Protein AF-A0A4U5M2X2-F1 (afdb_monomer_lite)

InterPro domains:
  IPR008154 Amyloidogenic glycoprotein, extracellular [PS51869] (23-180)
  IPR008154 Amyloidogenic glycoprotein, extracellular [SM00006] (19-179)
  IPR008155 Amyloidogenic glycoprotein [PTHR23103] (19-183)
  IPR015849 Amyloidogenic glycoprotein, heparin-binding [PF02177] (27-125)
  IPR036454 Amyloidogenic glycoprotein, heparin-binding domain superfamily [G3DSA:3.90.570.10] (15-116)
  IPR036454 Amyloidogenic glycoprotein, heparin-binding domain superfamily [SSF56491] (25-115)
  IPR036669 Amyloidogenic glycoprotein, copper-binding domain superfamily [SSF89811] (122-180)

Secondary structure (DSSP, 8-state):
--HHHHHHHHHHT--S-----------EEE--TTB--EEE-TTS-EEE--SS------SHHHHHHHHHHH-GGG-EEEEEE-SS-EEE--EEBTTT-PEE---EEE--EEEEES-SS-------TT-EEEEEEEEEEHHHHHHHHHHHHHHTTEEEEEEEEEEEEETTEEEEEEEEEEE--TT-------TTHHHHHHHHHHHHHHHHHHHHHHHHHHHHHHHHHHHHHHHHHHHHHHHHHHHHHHHHHHHHT----------------------------

pLDDT: mean 71.66, std 19.71, range [32.59, 95.62]

Structure (mmCIF, N/CA/C/O backbone):
data_AF-A0A4U5M2X2-F1
#
_entry.id   AF-A0A4U5M2X2-F1
#
loop_
_atom_site.group_PDB
_atom_site.id
_atom_site.type_symbol
_atom_site.label_atom_id
_atom_site.label_alt_id
_atom_site.label_comp_id
_atom_site.label_asym_id
_atom_site.label_entity_id
_atom_site.label_seq_id
_atom_site.pdbx_PDB_ins_code
_atom_site.Cartn_x
_atom_site.Cartn_y
_atom_site.Cartn_z
_atom_site.occupancy
_atom_site.B_iso_or_equiv
_atom_site.auth_seq_id
_atom_site.auth_comp_id
_atom_site.auth_asym_id
_atom_site.auth_atom_id
_atom_site.pdbx_PDB_model_num
ATOM 1 N N . MET A 1 1 ? 5.940 -53.660 24.429 1.00 57.88 1 MET A N 1
ATOM 2 C CA . MET A 1 1 ? 5.963 -53.485 22.954 1.00 57.88 1 MET A CA 1
ATOM 3 C C . MET A 1 1 ? 4.655 -52.897 22.385 1.00 57.88 1 MET A C 1
ATOM 5 O O . MET A 1 1 ? 4.292 -53.204 21.259 1.00 57.88 1 MET A O 1
ATOM 9 N N . ALA A 1 2 ? 3.964 -52.011 23.118 1.00 50.88 2 ALA A N 1
ATOM 10 C CA . ALA A 1 2 ? 2.776 -51.295 22.622 1.00 50.88 2 ALA A CA 1
ATOM 11 C C . ALA A 1 2 ? 3.066 -49.813 22.295 1.00 50.88 2 ALA A C 1
ATOM 13 O O . ALA A 1 2 ? 2.440 -49.250 21.405 1.00 50.88 2 ALA A O 1
ATOM 14 N N . CYS A 1 3 ? 4.086 -49.213 22.926 1.00 44.28 3 CYS A N 1
ATOM 15 C CA . CYS A 1 3 ? 4.487 -47.821 22.678 1.00 44.28 3 CYS A CA 1
ATOM 16 C C . CYS A 1 3 ? 5.009 -47.573 21.254 1.00 44.28 3 CYS A C 1
ATOM 18 O O . CYS A 1 3 ? 4.686 -46.553 20.654 1.00 44.28 3 CYS A O 1
ATOM 20 N N . LEU A 1 4 ? 5.762 -48.517 20.673 1.00 44.75 4 LEU A N 1
ATOM 21 C CA . LEU A 1 4 ? 6.325 -48.330 19.328 1.00 44.75 4 LEU A CA 1
ATOM 22 C C . LEU A 1 4 ? 5.256 -48.312 18.222 1.00 44.75 4 LEU A C 1
ATOM 24 O O . LEU A 1 4 ? 5.440 -47.647 17.208 1.00 44.75 4 LEU A O 1
ATOM 28 N N . ARG A 1 5 ? 4.127 -49.011 18.414 1.00 54.81 5 ARG A N 1
ATOM 29 C CA . ARG A 1 5 ? 3.048 -49.072 17.413 1.00 54.81 5 ARG A CA 1
ATOM 30 C C . ARG A 1 5 ? 2.189 -47.807 17.394 1.00 54.81 5 ARG A C 1
ATOM 32 O O . ARG A 1 5 ? 1.700 -47.435 16.335 1.00 54.81 5 ARG A O 1
ATOM 39 N N . VAL A 1 6 ? 2.063 -47.115 18.527 1.00 56.81 6 VAL A N 1
ATOM 40 C CA . VAL A 1 6 ? 1.341 -45.832 18.607 1.00 56.81 6 VAL A CA 1
ATOM 41 C C . VAL A 1 6 ? 2.161 -44.704 17.974 1.00 56.81 6 VAL A C 1
ATOM 43 O O . VAL A 1 6 ? 1.611 -43.875 17.257 1.00 56.81 6 VAL A O 1
ATOM 46 N N . ILE A 1 7 ? 3.487 -44.718 18.148 1.00 58.03 7 ILE A N 1
ATOM 47 C CA . ILE A 1 7 ? 4.384 -43.724 17.538 1.00 58.03 7 ILE A CA 1
ATOM 48 C C . ILE A 1 7 ? 4.426 -43.884 16.009 1.00 58.03 7 ILE A C 1
ATOM 50 O O . ILE A 1 7 ? 4.410 -42.885 15.295 1.00 58.03 7 ILE A O 1
ATOM 54 N N . LEU A 1 8 ? 4.387 -45.119 15.493 1.00 54.28 8 LEU A N 1
ATOM 55 C CA . LEU A 1 8 ? 4.335 -45.357 14.046 1.00 54.28 8 LEU A CA 1
ATOM 56 C C . LEU A 1 8 ? 3.006 -44.890 13.422 1.00 54.28 8 LEU A C 1
ATOM 58 O O . LEU A 1 8 ? 3.004 -44.365 12.314 1.00 54.28 8 LEU A O 1
ATOM 62 N N . LEU A 1 9 ? 1.883 -45.027 14.138 1.00 53.62 9 LEU A N 1
ATOM 63 C CA . LEU A 1 9 ? 0.572 -44.566 13.661 1.00 53.62 9 LEU A CA 1
ATOM 64 C C . LEU A 1 9 ? 0.442 -43.035 13.671 1.00 53.62 9 LEU A C 1
ATOM 66 O O . LEU A 1 9 ? -0.194 -42.476 12.780 1.00 53.62 9 LEU A O 1
ATOM 70 N N . LEU A 1 10 ? 1.095 -42.345 14.611 1.00 52.66 10 LEU A N 1
ATOM 71 C CA . LEU A 1 10 ? 1.141 -40.878 14.630 1.00 52.66 10 LEU A CA 1
ATOM 72 C C . LEU A 1 10 ? 1.996 -40.295 13.493 1.00 52.66 10 LEU A C 1
ATOM 74 O O . LEU A 1 10 ? 1.692 -39.207 13.012 1.00 52.66 10 LEU A O 1
ATOM 78 N N . TYR A 1 11 ? 3.000 -41.032 13.006 1.00 50.25 11 TYR A N 1
ATOM 79 C CA . TYR A 1 11 ? 3.781 -40.626 11.831 1.00 50.25 11 TYR A CA 1
ATOM 80 C C . TYR A 1 11 ? 3.002 -40.744 10.509 1.00 50.25 11 TYR A C 1
ATOM 82 O O . TYR A 1 11 ? 3.280 -39.998 9.574 1.00 50.25 11 TYR A O 1
ATOM 90 N N . VAL A 1 12 ? 2.001 -41.628 10.421 1.00 51.53 12 VAL A N 1
ATOM 91 C CA . VAL A 1 12 ? 1.219 -41.844 9.185 1.00 51.53 12 VAL A CA 1
ATOM 92 C C . VAL A 1 12 ? 0.068 -40.836 9.028 1.00 51.53 12 VAL A C 1
ATOM 94 O O . VAL A 1 12 ? -0.339 -40.546 7.907 1.00 51.53 12 VAL A O 1
ATOM 97 N N . LEU A 1 13 ? -0.411 -40.214 10.112 1.00 51.97 13 LEU A N 1
ATOM 98 C CA . LEU A 1 13 ? -1.434 -39.152 10.053 1.00 51.97 13 LEU A CA 1
ATOM 99 C C . LEU A 1 13 ? -0.870 -37.734 9.816 1.00 51.97 13 LEU A C 1
ATOM 101 O O . LEU A 1 13 ? -1.610 -36.755 9.873 1.00 51.97 13 LEU A O 1
ATOM 105 N N . GLY A 1 14 ? 0.422 -37.608 9.506 1.00 49.97 14 GLY A N 1
ATOM 106 C CA . GLY A 1 14 ? 1.105 -36.336 9.253 1.00 49.97 14 GLY A CA 1
ATOM 107 C C . GLY A 1 14 ? 0.958 -35.750 7.841 1.00 49.97 14 GLY A C 1
ATOM 108 O O . GLY A 1 14 ? 1.798 -34.946 7.455 1.00 49.97 14 GLY A O 1
ATOM 109 N N . CYS A 1 15 ? -0.057 -36.124 7.055 1.00 50.84 15 CYS A N 1
ATOM 110 C CA . CYS A 1 15 ? -0.236 -35.626 5.683 1.00 50.84 15 CYS A CA 1
ATOM 111 C C . CYS A 1 15 ? -1.712 -35.378 5.342 1.00 50.84 15 CYS A C 1
ATOM 113 O O . CYS A 1 15 ? -2.301 -36.187 4.637 1.00 50.84 15 CYS A O 1
ATOM 115 N N . ALA A 1 16 ? -2.316 -34.273 5.799 1.00 51.12 16 ALA A N 1
ATOM 116 C CA . ALA A 1 16 ? -3.547 -33.757 5.173 1.00 51.12 16 ALA A CA 1
ATOM 117 C C . ALA A 1 16 ? -3.947 -32.323 5.573 1.00 51.12 16 ALA A C 1
ATOM 119 O O . ALA A 1 16 ? -5.127 -32.015 5.549 1.00 51.12 16 ALA A O 1
ATOM 120 N N . PHE A 1 17 ? -3.028 -31.413 5.907 1.00 48.59 17 PHE A N 1
ATOM 121 C CA . PHE A 1 17 ? -3.375 -29.982 5.932 1.00 48.59 17 PHE A CA 1
ATOM 122 C C . PHE A 1 17 ? -2.226 -29.155 5.369 1.00 48.59 17 PHE A C 1
ATOM 124 O O . PHE A 1 17 ? -1.549 -28.410 6.070 1.00 48.59 17 PHE A O 1
ATOM 131 N N . GLY A 1 18 ? -2.017 -29.288 4.058 1.00 44.72 18 GLY A N 1
ATOM 132 C CA . GLY A 1 18 ? -1.408 -28.220 3.281 1.00 44.72 18 GLY A CA 1
ATOM 133 C C . GLY A 1 18 ? -2.388 -27.055 3.235 1.00 44.72 18 GLY A C 1
ATOM 134 O O . GLY A 1 18 ? -3.138 -26.906 2.274 1.00 44.72 18 GLY A O 1
ATOM 135 N N . THR A 1 19 ? -2.420 -26.233 4.282 1.00 43.25 19 THR A N 1
ATOM 136 C CA . THR A 1 19 ? -2.915 -24.875 4.116 1.00 43.25 19 THR A CA 1
ATOM 137 C C . THR A 1 19 ? -1.893 -24.186 3.221 1.00 43.25 19 THR A C 1
ATOM 139 O O . THR A 1 19 ? -0.807 -23.803 3.653 1.00 43.25 19 THR A O 1
ATOM 142 N N . SER A 1 20 ? -2.205 -24.051 1.929 1.00 41.22 20 SER A N 1
ATOM 143 C CA . SER A 1 20 ? -1.602 -22.983 1.140 1.00 41.22 20 SER A CA 1
ATOM 144 C C . SER A 1 20 ? -2.031 -21.688 1.809 1.00 41.22 20 SER A C 1
ATOM 146 O O . SER A 1 20 ? -3.066 -21.109 1.484 1.00 41.22 20 SER A O 1
ATOM 148 N N . VAL A 1 21 ? -1.241 -21.241 2.782 1.00 36.38 21 VAL A N 1
ATOM 149 C CA . VAL A 1 21 ? -1.183 -19.839 3.147 1.00 36.38 21 VAL A CA 1
ATOM 150 C C . VAL A 1 21 ? -0.789 -19.156 1.847 1.00 36.38 21 VAL A C 1
ATOM 152 O O . VAL A 1 21 ? 0.380 -19.155 1.464 1.00 36.38 21 VAL A O 1
ATOM 155 N N . LYS A 1 22 ? -1.784 -18.650 1.109 1.00 40.09 22 LYS A N 1
ATOM 156 C CA . LYS A 1 22 ? -1.555 -17.634 0.090 1.00 40.09 22 LYS A CA 1
ATOM 157 C C . LYS A 1 22 ? -0.889 -16.501 0.847 1.00 40.09 22 LYS A C 1
ATOM 159 O O . LYS A 1 22 ? -1.551 -15.725 1.531 1.00 40.09 22 LYS A O 1
ATOM 164 N N . LYS A 1 23 ? 0.440 -16.474 0.807 1.00 40.53 23 LYS A N 1
ATOM 165 C CA . LYS A 1 23 ? 1.225 -15.341 1.258 1.00 40.53 23 LYS A CA 1
ATOM 166 C C . LYS A 1 23 ? 0.682 -14.174 0.446 1.00 40.53 23 LYS A C 1
ATOM 168 O O . LYS A 1 23 ? 0.807 -14.184 -0.773 1.00 40.53 23 LYS A O 1
ATOM 173 N N . SER A 1 24 ? -0.045 -13.273 1.099 1.00 47.44 24 SER A N 1
ATOM 174 C CA . SER A 1 24 ? -0.706 -12.163 0.420 1.00 47.44 24 SER A CA 1
ATOM 175 C C . SER A 1 24 ? 0.380 -11.258 -0.154 1.00 47.44 24 SER A C 1
ATOM 177 O O . SER A 1 24 ? 0.986 -10.450 0.548 1.00 47.44 24 SER A O 1
ATOM 179 N N . SER A 1 25 ? 0.721 -11.507 -1.415 1.00 71.62 25 SER A N 1
ATOM 180 C CA . SER A 1 25 ? 1.643 -10.703 -2.195 1.00 71.62 25 SER A CA 1
ATOM 181 C C . SER A 1 25 ? 0.854 -9.518 -2.725 1.00 71.62 25 SER A C 1
ATOM 183 O O . SER A 1 25 ? -0.142 -9.693 -3.424 1.00 71.62 25 SER A O 1
ATOM 185 N N . ILE A 1 26 ? 1.251 -8.307 -2.338 1.00 84.88 26 ILE A N 1
ATOM 186 C CA . ILE A 1 26 ? 0.579 -7.088 -2.785 1.00 84.88 26 ILE A CA 1
ATOM 187 C C . ILE A 1 26 ? 0.882 -6.909 -4.283 1.00 84.88 26 ILE A C 1
ATOM 189 O O . ILE A 1 26 ? 2.052 -6.721 -4.635 1.00 84.88 26 ILE A O 1
ATOM 193 N N . PRO A 1 27 ? -0.133 -6.933 -5.168 1.00 90.75 27 PRO A N 1
ATOM 194 C CA . PRO A 1 27 ? 0.075 -6.838 -6.607 1.00 90.75 27 PRO A CA 1
ATOM 195 C C . PRO A 1 27 ? 0.571 -5.437 -6.978 1.00 90.75 27 PRO A C 1
ATOM 197 O O . PRO A 1 27 ? -0.137 -4.432 -6.858 1.00 90.75 27 PRO A O 1
ATOM 200 N N . MET A 1 28 ? 1.822 -5.367 -7.428 1.00 92.38 28 MET A N 1
ATOM 201 C CA . MET A 1 28 ? 2.486 -4.120 -7.805 1.00 92.38 28 MET A CA 1
ATOM 202 C C . MET A 1 28 ? 3.201 -4.255 -9.144 1.00 92.38 28 MET A C 1
ATOM 204 O O . MET A 1 28 ? 3.633 -5.341 -9.531 1.00 92.38 28 MET A O 1
ATOM 208 N N . VAL A 1 29 ? 3.341 -3.136 -9.847 1.00 92.62 29 VAL A N 1
ATOM 209 C CA . VAL A 1 29 ? 4.085 -3.033 -11.106 1.00 92.62 29 VAL A CA 1
ATOM 210 C C . VAL A 1 29 ? 5.055 -1.861 -11.049 1.00 92.62 29 VAL A C 1
ATOM 212 O O . VAL A 1 29 ? 4.785 -0.844 -10.412 1.00 92.62 29 VAL A O 1
ATOM 215 N N . ALA A 1 30 ? 6.201 -1.998 -11.702 1.00 92.62 30 ALA A N 1
ATOM 216 C CA . ALA A 1 30 ? 7.233 -0.975 -11.759 1.00 92.62 30 ALA A CA 1
ATOM 217 C C . ALA A 1 30 ? 7.725 -0.788 -13.194 1.00 92.62 30 ALA A C 1
ATOM 219 O O . ALA A 1 30 ? 7.879 -1.750 -13.951 1.00 92.62 30 ALA A O 1
ATOM 220 N N . PHE A 1 31 ? 8.008 0.465 -13.538 1.00 91.06 31 PHE A N 1
ATOM 221 C CA . PHE A 1 31 ? 8.427 0.866 -14.873 1.00 91.06 31 PHE A CA 1
ATOM 222 C C . PHE A 1 31 ? 9.738 1.638 -14.801 1.00 91.06 31 PHE A C 1
ATOM 224 O O . PHE A 1 31 ? 9.934 2.471 -13.913 1.00 91.06 31 PHE A O 1
ATOM 231 N N . HIS A 1 32 ? 10.612 1.380 -15.768 1.00 89.19 32 HIS A N 1
ATOM 232 C CA . HIS A 1 32 ? 11.810 2.166 -16.007 1.00 89.19 32 HIS A CA 1
ATOM 233 C C . HIS A 1 32 ? 12.021 2.285 -17.519 1.00 89.19 32 HIS A C 1
ATOM 235 O O . HIS A 1 32 ? 12.036 1.281 -18.230 1.00 89.19 32 HIS A O 1
ATOM 241 N N . CYS A 1 33 ? 12.100 3.517 -18.026 1.00 87.56 33 CYS A N 1
ATOM 242 C CA . CYS A 1 33 ? 12.197 3.788 -19.460 1.00 87.56 33 CYS A CA 1
ATOM 243 C C . CYS A 1 33 ? 13.433 3.110 -20.067 1.00 87.56 33 CYS A C 1
ATOM 245 O O . CYS A 1 33 ? 14.504 3.161 -19.476 1.00 87.56 33 CYS A O 1
ATOM 247 N N . GLY A 1 34 ? 13.288 2.496 -21.245 1.00 87.06 34 GLY A N 1
ATOM 248 C CA . GLY A 1 34 ? 14.368 1.741 -21.899 1.00 87.06 34 GLY A CA 1
ATOM 249 C C . GLY A 1 34 ? 14.528 0.299 -21.399 1.00 87.06 34 GLY A C 1
ATOM 250 O O . GLY A 1 34 ? 15.216 -0.498 -22.036 1.00 87.06 34 GLY A O 1
ATOM 251 N N . TYR A 1 35 ? 13.832 -0.074 -20.321 1.00 89.31 35 TYR A N 1
ATOM 252 C CA . TYR A 1 35 ? 13.874 -1.410 -19.738 1.00 89.31 35 TYR A CA 1
ATOM 253 C C . TYR A 1 35 ? 12.496 -2.079 -19.723 1.00 89.31 35 TYR A C 1
ATOM 255 O O . TYR A 1 35 ? 11.444 -1.442 -19.826 1.00 89.31 35 TYR A O 1
ATOM 263 N N . ARG A 1 36 ? 12.497 -3.405 -19.600 1.00 89.75 36 ARG A N 1
ATOM 264 C CA . ARG A 1 36 ? 11.298 -4.222 -19.424 1.00 89.75 36 ARG A CA 1
ATOM 265 C C . ARG A 1 36 ? 10.652 -3.936 -18.074 1.00 89.75 36 ARG A C 1
ATOM 267 O O . ARG A 1 36 ? 11.329 -3.809 -17.053 1.00 89.75 36 ARG A O 1
ATOM 274 N N . SER A 1 37 ? 9.328 -3.856 -18.089 1.00 91.75 37 SER A N 1
ATOM 275 C CA . SER A 1 37 ? 8.509 -3.659 -16.897 1.00 91.75 37 SER A CA 1
ATOM 276 C C . SER A 1 37 ? 8.694 -4.818 -15.915 1.00 91.75 37 SER A C 1
ATOM 278 O O . SER A 1 37 ? 8.892 -5.963 -16.325 1.00 91.75 37 SER A O 1
ATOM 280 N N . LYS A 1 38 ? 8.600 -4.535 -14.616 1.00 91.94 38 LYS A N 1
ATOM 281 C CA . LYS A 1 38 ? 8.652 -5.549 -13.553 1.00 91.94 38 LYS A CA 1
ATOM 282 C C . LYS A 1 38 ? 7.321 -5.613 -12.806 1.00 91.94 38 LYS A C 1
ATOM 284 O O . LYS A 1 38 ? 6.608 -4.613 -12.716 1.00 91.94 38 LYS A O 1
ATOM 289 N N . PHE A 1 39 ? 6.982 -6.777 -12.270 1.00 92.50 39 PHE A N 1
ATOM 290 C CA . PHE A 1 39 ? 5.786 -7.009 -11.460 1.00 92.50 39 PHE A CA 1
ATOM 291 C C . PHE A 1 39 ? 6.110 -7.950 -10.296 1.00 92.50 39 PHE A C 1
ATOM 293 O O . PHE A 1 39 ? 7.140 -8.619 -10.310 1.00 92.50 39 PHE A O 1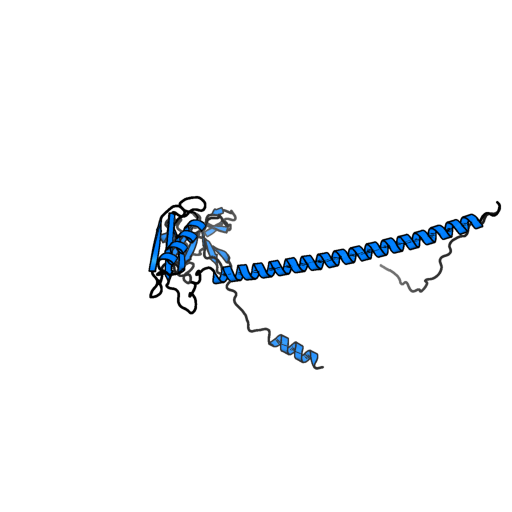
ATOM 300 N N . VAL A 1 40 ? 5.276 -7.967 -9.263 1.00 92.88 40 VAL A N 1
ATOM 301 C CA . VAL A 1 40 ? 5.462 -8.832 -8.093 1.00 92.88 40 VAL A CA 1
ATOM 302 C C . VAL A 1 40 ? 4.719 -10.146 -8.322 1.00 92.88 40 VAL A C 1
ATOM 304 O O . VAL A 1 40 ? 3.521 -10.147 -8.573 1.00 92.88 40 VAL A O 1
ATOM 307 N N . ASN A 1 41 ? 5.409 -11.276 -8.238 1.00 90.19 41 ASN A N 1
ATOM 308 C CA . ASN A 1 41 ? 4.780 -12.585 -8.388 1.00 90.19 41 ASN A CA 1
ATOM 309 C C . ASN A 1 41 ? 3.974 -12.991 -7.138 1.00 90.19 41 ASN A C 1
ATOM 311 O O . ASN A 1 41 ? 4.030 -12.340 -6.089 1.00 90.19 41 ASN A O 1
ATOM 315 N N . ASP A 1 42 ? 3.273 -14.122 -7.215 1.00 86.06 42 ASP A N 1
ATOM 316 C CA . ASP A 1 42 ? 2.463 -14.656 -6.107 1.00 86.06 42 ASP A CA 1
ATOM 317 C C . ASP A 1 42 ? 3.279 -14.942 -4.833 1.00 86.06 42 ASP A C 1
ATOM 319 O O . ASP A 1 42 ? 2.742 -14.976 -3.730 1.00 86.06 42 ASP A O 1
ATOM 323 N N . SER A 1 43 ? 4.596 -15.125 -4.966 1.00 84.75 43 SER A N 1
ATOM 324 C CA . SER A 1 43 ? 5.509 -15.359 -3.840 1.00 84.75 43 SER A CA 1
ATOM 325 C C . SER A 1 43 ? 6.014 -14.070 -3.171 1.00 84.75 43 SER A C 1
ATOM 327 O O . SER A 1 43 ? 6.646 -14.139 -2.109 1.00 84.75 43 SER A O 1
ATOM 329 N N . GLY A 1 44 ? 5.735 -12.899 -3.755 1.00 86.94 44 GLY A N 1
ATOM 330 C CA . GLY A 1 44 ? 6.199 -11.597 -3.265 1.00 86.94 44 GLY A CA 1
ATOM 331 C C . GLY A 1 44 ? 7.527 -11.119 -3.854 1.00 86.94 44 GLY A C 1
ATOM 332 O O . GLY A 1 44 ? 8.104 -10.166 -3.335 1.00 86.94 44 GLY A O 1
ATOM 333 N N . PHE A 1 45 ? 8.034 -11.761 -4.909 1.00 90.38 45 PHE A N 1
ATOM 334 C CA . PHE A 1 45 ? 9.300 -11.404 -5.555 1.00 90.38 45 PHE A CA 1
ATOM 335 C C . PHE A 1 45 ? 9.080 -10.625 -6.851 1.00 90.38 45 PHE A C 1
ATOM 337 O O . PHE A 1 45 ? 8.111 -10.856 -7.568 1.00 90.38 45 PHE A O 1
ATOM 344 N N . TRP A 1 46 ? 10.008 -9.723 -7.172 1.00 92.38 46 TRP A N 1
ATOM 345 C CA . TRP A 1 46 ? 9.986 -8.967 -8.423 1.00 92.38 46 TRP A CA 1
ATOM 346 C C . TRP A 1 46 ? 10.425 -9.839 -9.602 1.00 92.38 46 TRP A C 1
ATOM 348 O O . TRP A 1 46 ? 11.554 -10.322 -9.631 1.00 92.38 46 TRP A O 1
ATOM 358 N N . GLU A 1 47 ? 9.561 -9.977 -10.599 1.00 92.31 47 GLU A N 1
ATOM 359 C CA . GLU A 1 47 ? 9.823 -10.659 -11.863 1.00 92.31 47 GLU A CA 1
ATOM 360 C C . GLU A 1 47 ? 9.754 -9.663 -13.029 1.00 92.31 47 GLU A C 1
ATOM 362 O O . GLU A 1 47 ? 9.051 -8.651 -12.977 1.00 92.31 47 GLU A O 1
ATOM 367 N N . THR A 1 48 ? 10.531 -9.921 -14.079 1.00 91.25 48 THR A N 1
ATOM 368 C CA . THR A 1 48 ? 10.559 -9.094 -15.291 1.00 91.25 48 THR A CA 1
ATOM 369 C C . THR A 1 48 ? 9.551 -9.625 -16.311 1.00 91.25 48 THR A C 1
ATOM 371 O O . THR A 1 48 ? 9.527 -10.823 -16.591 1.00 91.25 48 THR A O 1
ATOM 374 N N . ASP A 1 49 ? 8.753 -8.742 -16.919 1.00 88.56 49 ASP A N 1
ATOM 375 C CA . ASP A 1 49 ? 7.836 -9.120 -17.997 1.00 88.56 49 ASP A CA 1
ATOM 376 C C . ASP A 1 49 ? 8.610 -9.646 -19.211 1.00 88.56 49 ASP A C 1
ATOM 378 O O . ASP A 1 49 ? 9.501 -8.995 -19.763 1.00 88.56 49 ASP A O 1
ATOM 382 N N . ARG A 1 50 ? 8.236 -10.848 -19.652 1.00 82.81 50 ARG A N 1
ATOM 383 C CA . ARG A 1 50 ? 8.828 -11.517 -20.814 1.00 82.81 50 ARG A CA 1
ATOM 384 C C . ARG A 1 50 ? 8.362 -10.908 -22.132 1.00 82.81 50 ARG A C 1
ATOM 386 O O . ARG A 1 50 ? 8.969 -11.174 -23.171 1.00 82.81 50 ARG A O 1
ATOM 393 N N . SER A 1 51 ? 7.330 -10.066 -22.118 1.00 72.62 51 SER A N 1
ATOM 394 C CA . SER A 1 51 ? 6.885 -9.385 -23.327 1.00 72.62 51 SER A CA 1
ATOM 395 C C . SER A 1 51 ? 7.897 -8.338 -23.798 1.00 72.62 51 SER A C 1
ATOM 397 O O . SER A 1 51 ? 8.471 -7.590 -23.010 1.00 72.62 51 SER A O 1
ATOM 399 N N . THR A 1 52 ? 8.125 -8.296 -25.109 1.00 62.44 52 THR A N 1
ATOM 400 C CA . THR A 1 52 ? 9.015 -7.336 -25.787 1.00 62.44 52 THR A CA 1
ATOM 401 C C . THR A 1 52 ? 8.433 -5.920 -25.861 1.00 62.44 52 THR A C 1
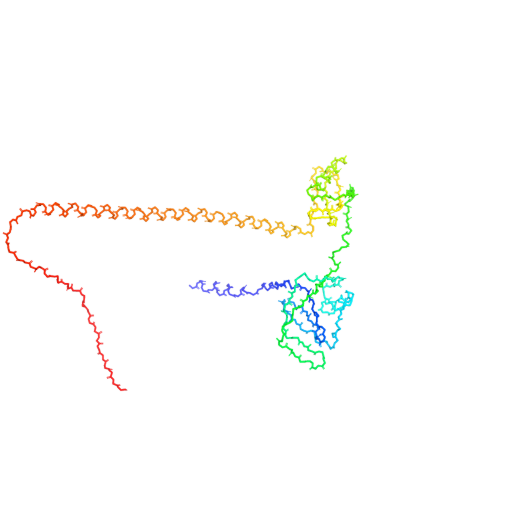ATOM 403 O O . THR A 1 52 ? 9.069 -5.020 -26.395 1.00 62.44 52 THR A O 1
ATOM 406 N N . HIS A 1 53 ? 7.235 -5.709 -25.311 1.00 58.12 53 HIS A N 1
ATOM 407 C CA . HIS A 1 53 ? 6.502 -4.452 -25.360 1.00 58.12 53 HIS A CA 1
ATOM 408 C C . HIS A 1 53 ? 6.429 -3.832 -23.962 1.00 58.12 53 HIS A C 1
ATOM 410 O O . HIS A 1 53 ? 5.374 -3.854 -23.329 1.00 58.12 53 HIS A O 1
ATOM 416 N N . SER A 1 54 ? 7.525 -3.257 -23.463 1.00 57.38 54 SER A N 1
ATOM 417 C CA . SER A 1 54 ? 7.413 -2.285 -22.374 1.00 57.38 54 SER A CA 1
ATOM 418 C C . SER A 1 54 ? 7.358 -0.885 -22.967 1.00 57.38 54 SER A C 1
ATOM 420 O O . SER A 1 54 ? 8.276 -0.407 -23.628 1.00 57.38 54 SER A O 1
ATOM 422 N N . ARG A 1 55 ? 6.223 -0.222 -22.758 1.00 60.06 55 ARG A N 1
ATOM 423 C CA . ARG A 1 55 ? 6.117 1.219 -22.959 1.00 60.06 55 ARG A CA 1
ATOM 424 C C . ARG A 1 55 ? 6.464 1.868 -21.626 1.00 60.06 55 ARG A C 1
ATOM 426 O O . ARG A 1 55 ? 6.111 1.351 -20.567 1.00 60.06 55 ARG A O 1
ATOM 433 N N . CYS A 1 56 ? 7.174 2.984 -21.659 1.00 67.38 56 CYS A N 1
ATOM 434 C CA . CYS A 1 56 ? 7.201 3.917 -20.545 1.00 67.38 56 CYS A CA 1
ATOM 435 C C . CYS A 1 56 ? 5.785 4.491 -20.421 1.00 67.38 56 CYS A C 1
ATOM 437 O O . CYS A 1 56 ? 5.434 5.486 -21.041 1.00 67.38 56 CYS A O 1
ATOM 439 N N . VAL A 1 57 ? 4.918 3.737 -19.749 1.00 64.94 57 VAL A N 1
ATOM 440 C CA . VAL A 1 57 ? 3.503 4.054 -19.638 1.00 64.94 57 VAL A CA 1
ATOM 441 C C . VAL A 1 57 ? 3.337 5.117 -18.558 1.00 64.94 57 VAL A C 1
ATOM 443 O O . VAL A 1 57 ? 3.679 4.878 -17.401 1.00 64.94 57 VAL A O 1
ATOM 446 N N . PHE A 1 58 ? 2.809 6.280 -18.934 1.00 70.19 58 PHE A N 1
ATOM 447 C CA . PHE A 1 58 ? 2.594 7.403 -18.016 1.00 70.19 58 PHE A CA 1
ATOM 448 C C . PHE A 1 58 ? 1.114 7.659 -17.707 1.00 70.19 58 PHE A C 1
ATOM 450 O O . PHE A 1 58 ? 0.809 8.345 -16.733 1.00 70.19 58 PHE A O 1
ATOM 457 N N . GLU A 1 59 ? 0.192 7.091 -18.488 1.00 84.44 59 GLU A N 1
ATOM 458 C CA . GLU A 1 59 ? -1.243 7.235 -18.250 1.00 84.44 59 GLU A CA 1
ATOM 459 C C . GLU A 1 59 ? -1.777 6.138 -17.326 1.00 84.44 59 GLU A C 1
ATOM 461 O O . GLU A 1 59 ? -1.466 4.955 -17.477 1.00 84.44 59 GLU A O 1
ATOM 466 N N . ALA A 1 60 ? -2.630 6.526 -16.374 1.00 85.31 60 ALA A N 1
ATOM 467 C CA . ALA A 1 60 ? -3.211 5.606 -15.395 1.00 85.31 60 ALA A CA 1
ATOM 468 C C . ALA A 1 60 ? -3.994 4.454 -16.052 1.00 85.31 60 ALA A C 1
ATOM 470 O O . ALA A 1 60 ? -3.951 3.323 -15.571 1.00 85.31 60 ALA A O 1
ATOM 471 N N . GLU A 1 61 ? -4.668 4.728 -17.168 1.00 86.81 61 GLU A N 1
ATOM 472 C CA . GLU A 1 61 ? -5.472 3.753 -17.904 1.00 86.81 61 GLU A CA 1
ATOM 473 C C . GLU A 1 61 ? -4.615 2.664 -18.561 1.00 86.81 61 GLU A C 1
ATOM 475 O O . GLU A 1 61 ? -4.933 1.476 -18.510 1.00 86.81 61 GLU A O 1
ATOM 480 N N . ASP A 1 62 ? -3.470 3.038 -19.117 1.00 88.19 62 ASP A N 1
ATOM 481 C CA . ASP A 1 62 ? -2.554 2.074 -19.712 1.00 88.19 62 ASP A CA 1
ATOM 482 C C . ASP A 1 62 ? -1.819 1.251 -18.642 1.00 88.19 62 ASP A C 1
ATOM 484 O O . ASP A 1 62 ? -1.584 0.054 -18.834 1.00 88.19 62 ASP A O 1
ATOM 488 N N . ILE A 1 63 ? -1.522 1.844 -17.477 1.00 89.69 63 ILE A N 1
ATOM 489 C CA . ILE A 1 63 ? -0.993 1.100 -16.321 1.00 89.69 63 ILE A CA 1
ATOM 490 C C . ILE A 1 63 ? -2.038 0.088 -15.834 1.00 89.69 63 ILE A C 1
ATOM 492 O O . ILE A 1 63 ? -1.690 -1.054 -15.536 1.00 89.69 63 ILE A O 1
ATOM 496 N N . ARG A 1 64 ? -3.323 0.466 -15.803 1.00 90.00 64 ARG A N 1
ATOM 497 C CA . ARG A 1 64 ? -4.437 -0.428 -15.454 1.00 90.00 64 ARG A CA 1
ATOM 498 C C . ARG A 1 64 ? -4.528 -1.609 -16.421 1.00 90.00 64 ARG A C 1
ATOM 500 O O . ARG A 1 64 ? -4.569 -2.748 -15.962 1.00 90.00 64 ARG A O 1
ATOM 507 N N . LYS A 1 65 ? -4.466 -1.374 -17.737 1.00 89.50 65 LYS A N 1
ATOM 508 C CA . LYS A 1 65 ? -4.423 -2.452 -18.749 1.00 89.50 65 LYS A CA 1
ATOM 509 C C . LYS A 1 65 ? -3.220 -3.377 -18.548 1.00 89.50 65 LYS A C 1
ATOM 511 O O . LYS A 1 65 ? -3.354 -4.595 -18.644 1.00 89.50 65 LYS A O 1
ATOM 516 N N . TYR A 1 66 ? -2.050 -2.819 -18.230 1.00 90.12 66 TYR A N 1
ATOM 517 C CA . TYR A 1 66 ? -0.865 -3.622 -17.927 1.00 90.12 66 TYR A CA 1
ATOM 518 C C . TYR A 1 66 ? -1.060 -4.475 -16.666 1.00 90.12 66 TYR A C 1
ATOM 520 O O . TYR A 1 66 ? -0.776 -5.669 -16.695 1.00 90.12 66 TYR A O 1
ATOM 528 N N . CYS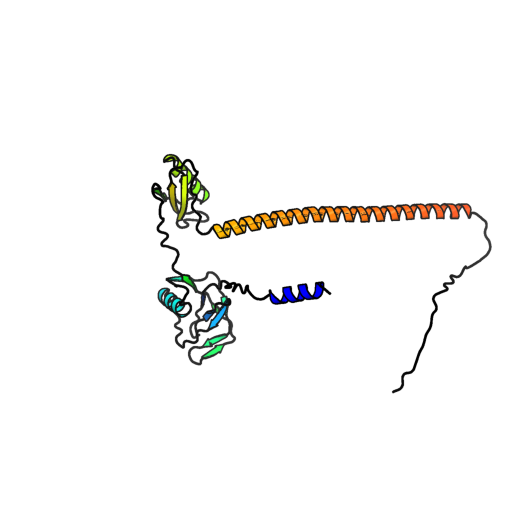 A 1 67 ? -1.613 -3.908 -15.592 1.00 90.69 67 CYS A N 1
ATOM 529 C CA . CYS A 1 67 ? -1.979 -4.661 -14.394 1.00 90.69 67 CYS A CA 1
ATOM 530 C C . CYS A 1 67 ? -2.954 -5.808 -14.703 1.00 90.69 67 CYS A C 1
ATOM 532 O O . CYS A 1 67 ? -2.758 -6.905 -14.196 1.00 90.69 67 CYS A O 1
ATOM 534 N N . GLN A 1 68 ? -3.970 -5.591 -15.546 1.00 90.81 68 GLN A N 1
ATOM 535 C CA . GLN A 1 68 ? -4.914 -6.643 -15.950 1.00 90.81 68 GLN A CA 1
ATOM 536 C C . GLN A 1 68 ? -4.234 -7.775 -16.729 1.00 90.81 68 GLN A C 1
ATOM 538 O O . GLN A 1 68 ? -4.600 -8.937 -16.577 1.00 90.81 68 GLN A O 1
ATOM 543 N N . LYS A 1 69 ? -3.211 -7.451 -17.528 1.00 89.25 69 LYS A N 1
ATOM 544 C CA . LYS A 1 69 ? -2.404 -8.441 -18.248 1.00 89.25 69 LYS A CA 1
ATOM 545 C C . LYS A 1 69 ? -1.583 -9.316 -17.296 1.00 89.25 69 LYS A C 1
ATOM 547 O O . LYS A 1 69 ? -1.555 -10.528 -17.480 1.00 89.25 69 LYS A O 1
ATOM 552 N N . VAL A 1 70 ? -0.883 -8.719 -16.324 1.00 89.81 70 VAL A N 1
ATOM 553 C CA . VAL A 1 70 ? -0.002 -9.473 -15.405 1.00 89.81 70 VAL A CA 1
ATOM 554 C C . VAL A 1 70 ? -0.754 -10.108 -14.230 1.00 89.81 70 VAL A C 1
ATOM 556 O O . VAL A 1 70 ? -0.312 -11.126 -13.709 1.00 89.81 70 VAL A O 1
ATOM 559 N N . TYR A 1 71 ? -1.910 -9.557 -13.852 1.00 90.12 71 TYR A N 1
ATOM 560 C CA . TYR A 1 71 ? -2.772 -10.053 -12.777 1.00 90.12 71 TYR A CA 1
ATOM 561 C C . TYR A 1 71 ? -4.207 -10.304 -13.278 1.00 90.12 71 TYR A C 1
ATOM 563 O O . TYR A 1 71 ? -5.142 -9.617 -12.852 1.00 90.12 71 TYR A O 1
ATOM 571 N N . PRO A 1 72 ? -4.427 -11.303 -14.152 1.00 85.69 72 PRO A N 1
ATOM 572 C CA . PRO A 1 72 ? -5.739 -11.549 -14.758 1.00 85.69 72 PRO A CA 1
ATOM 573 C C . PRO A 1 72 ? -6.820 -11.914 -13.729 1.00 85.69 72 PRO A C 1
ATOM 575 O O . PRO A 1 72 ? -7.985 -11.571 -13.901 1.00 85.69 72 PRO A O 1
ATOM 578 N N . TYR A 1 73 ? -6.440 -12.556 -12.623 1.00 82.00 73 TYR A N 1
ATOM 579 C CA . TYR A 1 73 ? -7.371 -12.983 -11.571 1.00 82.00 73 TYR A CA 1
ATOM 580 C C . TYR A 1 73 ? -7.644 -11.911 -10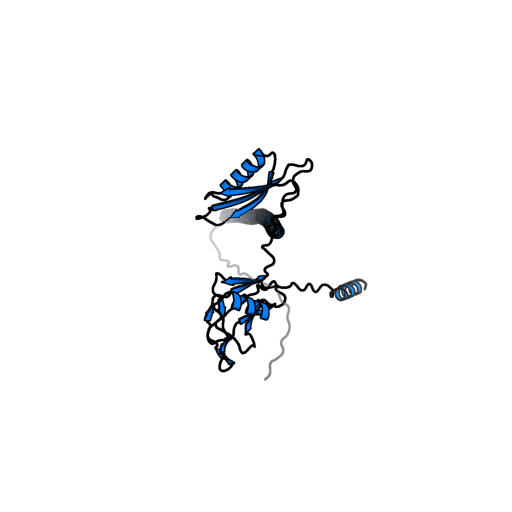.508 1.00 82.00 73 TYR A C 1
ATOM 582 O O . TYR A 1 73 ? -8.524 -12.086 -9.666 1.00 82.00 73 TYR A O 1
ATOM 590 N N . ALA A 1 74 ? -6.900 -10.801 -10.526 1.00 78.31 74 ALA A N 1
ATOM 591 C CA . ALA A 1 74 ? -7.009 -9.753 -9.517 1.00 78.31 74 ALA A CA 1
ATOM 592 C C . ALA A 1 74 ? -8.090 -8.706 -9.836 1.00 78.31 74 ALA A C 1
ATOM 594 O O . ALA A 1 74 ? -8.195 -7.743 -9.091 1.00 78.31 74 ALA A O 1
ATOM 595 N N . HIS A 1 75 ? -8.871 -8.862 -10.918 1.00 81.81 75 HIS A N 1
ATOM 596 C CA . HIS A 1 75 ? -9.988 -7.968 -11.283 1.00 81.81 75 HIS A CA 1
ATOM 597 C C . HIS A 1 75 ? -9.631 -6.471 -11.171 1.00 81.81 75 HIS A C 1
ATOM 599 O O . HIS A 1 75 ? -10.330 -5.693 -10.527 1.00 81.81 75 HIS A O 1
ATOM 605 N N . VAL A 1 76 ? -8.476 -6.083 -11.724 1.00 84.75 76 VAL A N 1
ATOM 606 C CA . VAL A 1 76 ? -7.892 -4.749 -11.517 1.00 84.75 76 VAL A CA 1
ATOM 607 C C . VAL A 1 76 ? -8.696 -3.673 -12.248 1.00 84.75 76 VAL A C 1
ATOM 609 O O . VAL A 1 76 ? -8.713 -3.650 -13.480 1.00 84.75 76 VAL A O 1
ATOM 612 N N . ASP A 1 77 ? -9.248 -2.720 -11.498 1.00 85.62 77 ASP A N 1
ATOM 613 C CA . ASP A 1 77 ? -10.005 -1.580 -12.045 1.00 85.62 77 ASP A CA 1
ATOM 614 C C . ASP A 1 77 ? -9.358 -0.234 -11.728 1.00 85.62 77 ASP A C 1
ATOM 616 O O . ASP A 1 77 ? -9.610 0.763 -12.402 1.00 85.62 77 ASP A O 1
ATOM 620 N N . LYS A 1 78 ? -8.500 -0.180 -10.707 1.00 85.44 78 LYS A N 1
ATOM 621 C CA . LYS A 1 78 ? -7.846 1.054 -10.282 1.00 85.44 78 LYS A CA 1
ATOM 622 C C . LYS A 1 78 ? -6.360 0.829 -10.085 1.00 85.44 78 LYS A C 1
ATOM 624 O O . LYS A 1 78 ? -5.915 -0.239 -9.677 1.00 85.44 78 LYS A O 1
ATOM 629 N N . VAL A 1 79 ? -5.588 1.875 -10.342 1.00 89.94 79 VAL A N 1
ATOM 630 C CA . VAL A 1 79 ? -4.152 1.899 -10.071 1.00 89.94 79 VAL A CA 1
ATOM 631 C C . VAL A 1 79 ? -3.815 3.088 -9.189 1.00 89.94 79 VAL A C 1
ATOM 633 O O . VAL A 1 79 ? -4.432 4.151 -9.287 1.00 89.94 79 VAL A O 1
ATOM 636 N N . LYS A 1 80 ? -2.849 2.909 -8.291 1.00 90.44 80 LYS A N 1
ATOM 637 C CA . LYS A 1 80 ? -2.403 3.963 -7.377 1.00 90.44 80 LYS A CA 1
ATOM 638 C C . LYS A 1 80 ? -0.887 3.973 -7.301 1.00 90.44 80 LYS A C 1
ATOM 640 O O . LYS A 1 80 ? -0.277 2.935 -7.078 1.00 90.44 80 LYS A O 1
ATOM 645 N N . LEU A 1 81 ? -0.279 5.148 -7.440 1.00 90.62 81 LEU A N 1
ATOM 646 C CA . LEU A 1 81 ? 1.158 5.298 -7.235 1.00 90.62 81 LEU A CA 1
ATOM 647 C C . LEU A 1 81 ? 1.515 4.977 -5.775 1.00 90.62 81 LEU A C 1
ATOM 649 O O . LEU A 1 81 ? 0.895 5.495 -4.842 1.00 90.62 81 LEU A O 1
ATOM 653 N N . TYR A 1 82 ? 2.515 4.125 -5.575 1.00 90.44 82 TYR A N 1
ATOM 654 C CA . TYR A 1 82 ? 3.000 3.775 -4.251 1.00 90.44 82 TYR A CA 1
ATOM 655 C C . TYR A 1 82 ? 3.766 4.949 -3.634 1.00 90.44 82 TYR A C 1
ATOM 657 O O . TYR A 1 82 ? 4.472 5.706 -4.305 1.00 90.44 82 TYR A O 1
ATOM 665 N N . HIS A 1 83 ? 3.594 5.117 -2.328 1.00 85.75 83 HIS A N 1
ATOM 666 C CA . HIS A 1 83 ? 4.129 6.257 -1.592 1.00 85.75 83 HIS A CA 1
ATOM 667 C C . HIS A 1 83 ? 5.654 6.170 -1.411 1.00 85.75 83 HIS A C 1
ATOM 669 O O . HIS A 1 83 ? 6.341 7.192 -1.474 1.00 85.75 83 HIS A O 1
ATOM 675 N N . GLN A 1 84 ? 6.191 4.958 -1.247 1.00 87.12 84 GLN A N 1
ATOM 676 C CA . GLN A 1 84 ? 7.625 4.703 -1.110 1.00 87.12 84 GLN A CA 1
ATOM 677 C C . GLN A 1 84 ? 8.276 4.347 -2.451 1.00 87.12 84 GLN A C 1
ATOM 679 O O . GLN A 1 84 ? 7.644 3.810 -3.360 1.00 87.12 84 GLN A O 1
ATOM 684 N N . LYS A 1 85 ? 9.573 4.641 -2.568 1.00 91.88 85 LYS A N 1
ATOM 685 C CA . LYS A 1 85 ? 10.407 4.144 -3.667 1.00 91.88 85 LYS A CA 1
ATOM 686 C C . LYS A 1 85 ? 10.937 2.755 -3.322 1.00 91.88 85 LYS A C 1
ATOM 688 O O . LYS A 1 85 ? 11.232 2.480 -2.163 1.00 91.88 85 LYS A O 1
ATOM 693 N N . VAL A 1 86 ? 11.104 1.919 -4.337 1.00 92.50 86 VAL A N 1
ATOM 694 C CA . VAL A 1 86 ? 11.753 0.610 -4.238 1.00 92.50 86 VAL A CA 1
ATOM 695 C C . VAL A 1 86 ? 13.000 0.605 -5.110 1.00 92.50 86 VAL A C 1
ATOM 697 O O . VAL A 1 86 ? 13.008 1.176 -6.199 1.00 92.50 86 VAL A O 1
ATOM 700 N N . THR A 1 87 ? 14.064 -0.021 -4.622 1.00 94.62 87 THR A N 1
ATOM 701 C CA . THR A 1 87 ? 15.322 -0.152 -5.362 1.00 94.62 87 THR A CA 1
ATOM 702 C C . THR A 1 87 ? 15.382 -1.541 -5.979 1.00 94.62 87 THR A C 1
ATOM 704 O O . THR A 1 87 ? 15.430 -2.529 -5.249 1.00 94.62 87 THR A O 1
ATOM 707 N N . LEU A 1 88 ? 15.362 -1.618 -7.310 1.00 93.00 88 LEU A N 1
ATOM 708 C CA . LEU A 1 88 ? 15.336 -2.875 -8.063 1.00 93.00 88 LEU A CA 1
ATOM 709 C C . LEU A 1 88 ? 16.605 -3.022 -8.902 1.00 93.00 88 LEU A C 1
ATOM 711 O O . LEU A 1 88 ? 17.075 -2.038 -9.472 1.00 93.00 88 LEU A O 1
ATOM 715 N N . ALA A 1 89 ? 17.117 -4.248 -8.981 1.00 92.31 89 ALA A N 1
ATOM 716 C CA . ALA A 1 89 ? 18.249 -4.645 -9.816 1.00 92.31 89 ALA A CA 1
ATOM 717 C C . ALA A 1 89 ? 17.777 -5.449 -11.043 1.00 92.31 89 ALA A C 1
ATOM 719 O O . ALA A 1 89 ? 16.574 -5.698 -11.215 1.00 92.31 89 ALA A O 1
ATOM 720 N N . ASP A 1 90 ? 18.732 -5.885 -11.865 1.00 92.00 90 ASP A N 1
ATOM 721 C CA . ASP A 1 90 ? 18.537 -6.854 -12.950 1.00 92.00 90 ASP A CA 1
ATOM 722 C C . ASP A 1 90 ? 17.468 -6.404 -13.948 1.00 92.00 90 ASP A C 1
ATOM 724 O O . ASP A 1 90 ? 16.516 -7.123 -14.278 1.00 92.00 90 ASP A O 1
ATOM 728 N N . TRP A 1 91 ? 17.568 -5.150 -14.381 1.00 91.44 91 TRP A N 1
ATOM 729 C CA . TRP A 1 91 ? 16.669 -4.594 -15.384 1.00 91.44 91 TRP A CA 1
ATOM 730 C C . TRP A 1 91 ? 17.073 -5.080 -16.767 1.00 91.44 91 TRP A C 1
ATOM 732 O O . TRP A 1 91 ? 18.231 -4.978 -17.150 1.00 91.44 91 TRP A O 1
ATOM 742 N N . PHE A 1 92 ? 16.116 -5.597 -17.530 1.00 90.38 92 PHE A N 1
ATOM 743 C CA . PHE A 1 92 ? 16.381 -6.090 -18.878 1.00 90.38 92 PHE A CA 1
ATOM 744 C C . PHE A 1 92 ? 16.139 -4.984 -19.888 1.00 90.38 92 PHE A C 1
ATOM 746 O O . PHE A 1 92 ? 15.039 -4.437 -19.945 1.00 90.38 92 PHE A O 1
ATOM 753 N N . HIS A 1 93 ? 17.148 -4.656 -20.681 1.00 88.81 93 HIS A N 1
ATOM 754 C CA . HIS A 1 93 ? 17.035 -3.646 -21.717 1.00 88.81 93 HIS A CA 1
ATOM 755 C C . HIS A 1 93 ? 16.164 -4.159 -22.875 1.00 88.81 93 HIS A C 1
ATOM 757 O O . HIS A 1 93 ? 16.209 -5.338 -23.239 1.00 88.81 93 HIS A O 1
ATOM 763 N N . ILE A 1 94 ? 15.316 -3.291 -23.427 1.00 85.94 94 ILE A N 1
ATOM 764 C CA . ILE A 1 94 ? 14.309 -3.699 -24.423 1.00 85.94 94 ILE A CA 1
ATOM 765 C C . ILE A 1 94 ? 14.970 -4.068 -25.756 1.00 85.94 94 ILE A C 1
ATOM 767 O O . ILE A 1 94 ? 14.525 -5.006 -26.412 1.00 85.94 94 ILE A O 1
ATOM 771 N N . ALA A 1 95 ? 16.027 -3.346 -26.148 1.00 83.12 95 ALA A N 1
ATOM 772 C CA . ALA A 1 95 ? 16.618 -3.467 -27.481 1.00 83.12 95 ALA A CA 1
ATOM 773 C C . ALA A 1 95 ? 17.423 -4.761 -27.680 1.00 83.12 95 ALA A C 1
ATOM 775 O O . ALA A 1 95 ? 17.355 -5.369 -28.742 1.00 83.12 95 ALA A O 1
ATOM 776 N N . ASP A 1 96 ? 18.186 -5.182 -26.671 1.00 85.56 96 ASP A N 1
ATOM 777 C CA . ASP A 1 96 ? 19.146 -6.290 -26.760 1.00 85.56 96 ASP A CA 1
ATOM 778 C C . ASP A 1 96 ? 18.914 -7.385 -25.708 1.00 85.56 96 ASP A C 1
ATOM 780 O O . ASP A 1 96 ? 19.667 -8.356 -25.649 1.00 85.56 96 ASP A O 1
ATOM 784 N N . ASN A 1 97 ? 17.858 -7.260 -24.897 1.00 84.81 97 ASN A N 1
ATOM 785 C CA . ASN A 1 97 ? 17.464 -8.229 -23.875 1.00 84.81 97 ASN A CA 1
ATOM 786 C C . ASN A 1 97 ? 18.567 -8.561 -22.853 1.00 84.81 97 ASN A C 1
ATOM 788 O O . ASN A 1 97 ? 18.551 -9.637 -22.252 1.00 84.81 97 ASN A O 1
ATOM 792 N N . LYS A 1 98 ? 19.522 -7.651 -22.642 1.00 88.81 98 LYS A N 1
ATOM 793 C CA . LYS A 1 98 ? 20.580 -7.815 -21.640 1.00 88.81 98 LYS A CA 1
ATOM 794 C C . LYS A 1 98 ? 20.137 -7.254 -20.298 1.00 88.81 98 LYS A C 1
ATOM 796 O O . LYS A 1 98 ? 19.511 -6.197 -20.239 1.00 88.81 98 LYS A O 1
ATOM 801 N N . SER A 1 99 ? 20.469 -7.958 -19.220 1.00 89.31 99 SER A N 1
ATOM 802 C CA . SER A 1 99 ? 20.253 -7.480 -17.856 1.00 89.31 99 SER A CA 1
ATOM 803 C C . SER A 1 99 ? 21.375 -6.534 -17.430 1.00 89.31 99 SER A C 1
ATOM 805 O O . SER A 1 99 ? 22.548 -6.887 -17.550 1.00 89.31 99 SER A O 1
ATOM 807 N N . THR A 1 100 ? 21.032 -5.373 -16.874 1.00 88.25 100 THR A N 1
ATOM 808 C CA . THR A 1 100 ? 21.988 -4.529 -16.149 1.00 88.25 100 THR A CA 1
ATOM 809 C C . THR A 1 100 ? 22.005 -4.899 -14.661 1.00 88.25 100 THR A C 1
ATOM 811 O O . THR A 1 100 ? 20.931 -5.015 -14.061 1.00 88.25 100 THR A O 1
ATOM 814 N N . PRO A 1 101 ? 23.189 -5.066 -14.043 1.00 87.81 101 PRO A N 1
ATOM 815 C CA . PRO A 1 101 ? 23.309 -5.269 -12.599 1.00 87.81 101 PRO A CA 1
ATOM 816 C C . PRO A 1 101 ? 23.066 -3.975 -11.802 1.00 87.81 101 PRO A C 1
ATOM 818 O O . PRO A 1 101 ? 22.998 -4.005 -10.571 1.00 87.81 101 PRO A O 1
ATOM 821 N N . GLU A 1 102 ? 22.963 -2.827 -12.480 1.00 90.81 102 GLU A N 1
ATOM 822 C CA . GLU A 1 102 ? 22.718 -1.542 -11.837 1.00 90.81 102 GLU A CA 1
ATOM 823 C C . GLU A 1 102 ? 21.352 -1.515 -11.137 1.00 90.81 102 GLU A C 1
ATOM 825 O O . GLU A 1 102 ? 20.355 -2.084 -11.594 1.00 90.81 102 GLU A O 1
ATOM 830 N N . LYS A 1 103 ? 21.319 -0.841 -9.985 1.00 92.94 103 LYS A N 1
ATOM 831 C CA . LYS A 1 103 ? 20.128 -0.711 -9.151 1.00 92.94 103 LYS A CA 1
ATOM 832 C C . LYS A 1 103 ? 19.476 0.642 -9.380 1.00 92.94 103 LYS A C 1
ATOM 834 O O . LYS A 1 103 ? 20.077 1.672 -9.092 1.00 92.94 103 LYS A O 1
ATOM 839 N N . TYR A 1 104 ? 18.208 0.636 -9.772 1.00 92.00 104 TYR A N 1
ATOM 840 C CA . TYR A 1 104 ? 17.429 1.859 -9.954 1.00 92.00 104 TYR A CA 1
ATOM 841 C C . TYR A 1 104 ? 16.344 1.993 -8.889 1.00 92.00 104 TYR A C 1
ATOM 843 O O . TYR A 1 104 ? 15.645 1.033 -8.557 1.00 92.00 104 TYR A O 1
ATOM 851 N N . SER A 1 105 ? 16.197 3.211 -8.361 1.00 93.56 105 SER A N 1
ATOM 852 C CA . SER A 1 105 ? 15.149 3.559 -7.401 1.00 93.56 105 SER A CA 1
ATOM 853 C C . SER A 1 105 ? 13.912 4.070 -8.137 1.00 93.56 105 SER A C 1
ATOM 855 O O . SER A 1 105 ? 13.915 5.167 -8.699 1.00 93.56 105 SER A O 1
ATOM 857 N N . VAL A 1 106 ? 12.843 3.278 -8.129 1.00 91.81 106 VAL A N 1
ATOM 858 C CA . VAL A 1 106 ? 11.600 3.539 -8.866 1.00 91.81 106 VAL A CA 1
ATOM 859 C C . VAL A 1 106 ? 10.410 3.622 -7.912 1.00 91.81 106 VAL A C 1
ATOM 861 O O . VAL A 1 106 ? 10.405 2.997 -6.853 1.00 91.81 106 VAL A O 1
ATOM 864 N N . LYS A 1 107 ? 9.384 4.404 -8.262 1.00 91.12 107 LYS A N 1
ATOM 865 C CA . LYS A 1 107 ? 8.094 4.364 -7.554 1.00 91.12 107 LYS A CA 1
ATOM 866 C C . LYS A 1 107 ? 7.178 3.358 -8.257 1.00 91.12 107 LYS A C 1
ATOM 868 O O . LYS A 1 107 ? 6.868 3.579 -9.427 1.00 91.12 107 LYS A O 1
ATOM 873 N N . PRO A 1 108 ? 6.762 2.270 -7.592 1.00 93.00 108 PRO A N 1
ATOM 874 C CA . PRO A 1 108 ? 5.858 1.302 -8.192 1.00 93.00 108 PRO A CA 1
ATOM 875 C C . PRO A 1 108 ? 4.405 1.793 -8.145 1.00 93.00 108 PRO A C 1
ATOM 877 O O . PRO A 1 108 ? 4.075 2.744 -7.437 1.00 93.00 108 PRO A O 1
ATOM 880 N N . TYR A 1 109 ? 3.527 1.122 -8.879 1.00 92.00 109 TYR A N 1
ATOM 881 C CA . TYR A 1 109 ? 2.080 1.310 -8.849 1.00 92.00 109 TYR A CA 1
ATOM 882 C C . TYR A 1 109 ? 1.420 0.075 -8.238 1.00 92.00 109 TYR A C 1
ATOM 884 O O . TYR A 1 109 ? 1.761 -1.048 -8.608 1.00 92.00 109 TYR A O 1
ATOM 892 N N . LEU A 1 110 ? 0.471 0.274 -7.321 1.00 91.81 110 LEU A N 1
ATOM 893 C CA . LEU A 1 110 ? -0.397 -0.796 -6.838 1.00 91.81 110 LEU A CA 1
ATOM 894 C C . LEU A 1 110 ? -1.518 -1.044 -7.844 1.00 91.81 110 LEU A C 1
ATOM 896 O O . LEU A 1 110 ? -2.188 -0.096 -8.268 1.00 91.81 110 LEU A O 1
ATOM 900 N N . CYS A 1 111 ? -1.745 -2.313 -8.159 1.00 90.94 111 CYS A N 1
ATOM 901 C CA . CYS A 1 111 ? -2.874 -2.773 -8.952 1.00 90.94 111 CYS A CA 1
ATOM 902 C C . CYS A 1 111 ? -4.017 -3.128 -7.994 1.00 90.94 111 CYS A C 1
ATOM 904 O O . CYS A 1 111 ? -3.909 -4.070 -7.217 1.00 90.94 111 CYS A O 1
ATOM 906 N N . MET A 1 112 ? -5.098 -2.356 -8.003 1.00 86.88 112 MET A N 1
ATOM 907 C CA . MET A 1 112 ? -6.210 -2.527 -7.072 1.00 86.88 112 MET A CA 1
ATOM 908 C C . MET A 1 112 ? -7.427 -3.090 -7.802 1.00 86.88 112 MET A C 1
ATOM 910 O O . MET A 1 112 ? -7.845 -2.559 -8.835 1.00 86.88 112 MET A O 1
ATOM 914 N N . SER A 1 113 ? -8.019 -4.143 -7.243 1.00 81.81 113 SER A N 1
ATOM 915 C CA . SER A 1 113 ? -9.332 -4.617 -7.668 1.00 81.81 113 SER A CA 1
ATOM 916 C C . SER A 1 113 ? -10.382 -3.549 -7.375 1.00 81.81 113 SER A C 1
ATOM 918 O O . SER A 1 113 ? -10.415 -3.032 -6.256 1.00 81.81 113 SER A O 1
ATOM 920 N N . GLY A 1 114 ? -11.255 -3.218 -8.327 1.00 63.72 114 GLY A N 1
ATOM 921 C CA . GLY A 1 114 ? -12.319 -2.222 -8.118 1.00 63.72 114 GLY A CA 1
ATOM 922 C C . GLY A 1 114 ? -13.488 -2.717 -7.289 1.00 63.72 114 GLY A C 1
ATOM 923 O O . GLY A 1 114 ? -14.525 -2.062 -7.237 1.00 63.72 114 GLY A O 1
ATOM 924 N N . GLN A 1 115 ? -13.338 -3.832 -6.583 1.00 56.81 115 GLN A N 1
ATOM 925 C CA . GLN A 1 115 ? -14.355 -4.296 -5.659 1.00 56.81 115 GLN A CA 1
ATOM 926 C C . GLN A 1 115 ? -14.177 -3.659 -4.278 1.00 56.81 115 GLN A C 1
ATOM 928 O O . GLN A 1 115 ? -13.952 -4.343 -3.290 1.00 56.81 115 GLN A O 1
ATOM 933 N N . GLN A 1 116 ? -14.266 -2.328 -4.241 1.00 50.69 116 GLN A N 1
ATOM 934 C CA . GLN A 1 116 ? -14.698 -1.532 -3.088 1.00 50.69 116 GLN A CA 1
ATOM 935 C C . GLN A 1 116 ? -14.781 -0.058 -3.505 1.00 50.69 116 GLN A C 1
ATOM 937 O O . GLN A 1 116 ? -13.832 0.697 -3.344 1.00 50.69 116 GLN A O 1
ATOM 942 N N . ASP A 1 117 ? -15.901 0.315 -4.129 1.00 44.03 117 ASP A N 1
ATOM 943 C CA . ASP A 1 117 ? -16.604 1.597 -3.917 1.00 44.03 117 ASP A CA 1
ATOM 944 C C . ASP A 1 117 ? -17.877 1.689 -4.790 1.00 44.03 117 ASP A C 1
ATOM 946 O O . ASP A 1 117 ? -18.232 2.730 -5.332 1.00 44.03 117 ASP A O 1
ATOM 950 N N . VAL A 1 118 ? -18.643 0.597 -4.867 1.00 42.31 118 VAL A N 1
ATOM 951 C CA . VAL A 1 118 ? -20.100 0.744 -4.788 1.00 42.31 118 VAL A CA 1
ATOM 952 C C . VAL A 1 118 ? -20.536 0.009 -3.535 1.00 42.31 118 VAL A C 1
ATOM 954 O O . VAL A 1 118 ? -21.313 -0.940 -3.560 1.00 42.31 118 VAL A O 1
ATOM 957 N N . GLN A 1 119 ? -20.029 0.470 -2.389 1.00 43.69 119 GLN A N 1
ATOM 958 C CA . GLN A 1 119 ? -20.894 0.445 -1.226 1.00 43.69 119 GLN A CA 1
ATOM 959 C C . GLN A 1 119 ? -22.024 1.407 -1.601 1.00 43.69 119 GLN A C 1
ATOM 961 O O . GLN A 1 119 ? -21.960 2.604 -1.332 1.00 43.69 119 GLN A O 1
ATOM 966 N N . ILE A 1 120 ? -23.043 0.888 -2.302 1.00 46.78 120 ILE A N 1
ATOM 967 C CA . ILE A 1 120 ? -24.396 1.377 -2.093 1.00 46.78 120 ILE A CA 1
ATOM 968 C C . ILE A 1 120 ? -24.459 1.375 -0.578 1.00 46.78 120 ILE A C 1
ATOM 970 O O . ILE A 1 120 ? -24.345 0.309 0.037 1.00 46.78 120 ILE A O 1
ATOM 974 N N . THR A 1 121 ? -24.464 2.554 0.040 1.00 48.94 121 THR A N 1
ATOM 975 C CA . THR A 1 121 ? -24.858 2.648 1.433 1.00 48.94 121 THR A CA 1
ATOM 976 C C . THR A 1 121 ? -26.286 2.139 1.393 1.00 48.94 121 THR A C 1
ATOM 978 O O . THR A 1 121 ? -27.206 2.899 1.108 1.00 48.94 121 THR A O 1
ATOM 981 N N . HIS A 1 122 ? -26.458 0.821 1.517 1.00 52.78 122 HIS A N 1
ATOM 982 C CA . HIS A 1 122 ? -27.727 0.182 1.767 1.00 52.78 122 HIS A CA 1
ATOM 983 C C . HIS A 1 122 ? -28.090 0.711 3.140 1.00 52.78 122 HIS A C 1
ATOM 985 O O . HIS A 1 122 ? -27.728 0.141 4.165 1.00 52.78 122 HIS A O 1
ATOM 991 N N . VAL A 1 123 ? -28.683 1.901 3.139 1.00 61.62 123 VAL A N 1
ATOM 992 C CA . VAL A 1 123 ? -29.357 2.455 4.289 1.00 61.62 123 VAL A CA 1
ATOM 993 C C . VAL A 1 123 ? -30.446 1.424 4.574 1.00 61.62 123 VAL A C 1
ATOM 995 O O . VAL A 1 123 ? -31.266 1.171 3.685 1.00 61.62 123 VAL A O 1
ATOM 998 N N . PRO A 1 124 ? -30.399 0.732 5.725 1.00 65.88 124 PRO A N 1
ATOM 999 C CA . PRO A 1 124 ? -31.395 -0.279 6.035 1.00 65.88 124 PRO A CA 1
ATOM 1000 C C . PRO A 1 124 ? -32.798 0.329 5.962 1.00 65.88 124 PRO A C 1
ATOM 1002 O O . PRO A 1 124 ? -32.970 1.530 6.193 1.00 65.88 124 PRO A O 1
ATOM 1005 N N . GLU A 1 125 ? -33.809 -0.487 5.662 1.00 60.06 125 GLU A N 1
ATOM 1006 C CA . GLU A 1 125 ? -35.195 -0.019 5.693 1.00 60.06 125 GLU A CA 1
ATOM 1007 C C . GLU A 1 125 ? -35.491 0.639 7.052 1.00 60.06 125 GLU A C 1
ATOM 1009 O O . GLU A 1 125 ? -35.210 0.058 8.102 1.00 60.06 125 GLU A O 1
ATOM 1014 N N . LYS A 1 126 ? -36.077 1.847 7.019 1.00 71.25 126 LYS A N 1
ATOM 1015 C CA . LYS A 1 126 ? -36.370 2.730 8.171 1.00 71.25 126 LYS A CA 1
ATOM 1016 C C . LYS A 1 126 ? -35.195 3.548 8.721 1.00 71.25 126 LYS A C 1
ATOM 1018 O O . LYS A 1 126 ? -35.378 4.211 9.738 1.00 71.25 126 LYS A O 1
ATOM 1023 N N . CYS A 1 127 ? -34.025 3.534 8.088 1.00 81.69 127 CYS A N 1
ATOM 1024 C CA . CYS A 1 127 ? -32.926 4.437 8.432 1.00 81.69 127 CYS A CA 1
ATOM 1025 C C . CYS A 1 127 ? -32.848 5.621 7.456 1.00 81.69 127 CYS A C 1
ATOM 1027 O O . CYS A 1 127 ? -33.286 5.526 6.311 1.00 81.69 127 CYS A O 1
ATOM 1029 N N . GLU A 1 128 ? -32.267 6.732 7.904 1.00 82.00 128 GLU A N 1
ATOM 1030 C CA . GLU A 1 128 ? -32.131 7.969 7.125 1.00 82.00 128 GLU A CA 1
ATOM 1031 C C . GLU A 1 128 ? -30.657 8.385 7.024 1.00 82.00 128 GLU A C 1
ATOM 1033 O O . GLU A 1 128 ? -29.895 8.249 7.986 1.00 82.00 128 GLU A O 1
ATOM 1038 N N . LEU A 1 129 ? -30.244 8.872 5.849 1.00 84.31 129 LEU A N 1
ATOM 1039 C CA . LEU A 1 129 ? -28.891 9.366 5.579 1.00 84.31 129 LEU A CA 1
ATOM 1040 C C . LEU A 1 129 ? -28.847 10.890 5.724 1.00 84.31 129 LEU A C 1
ATOM 1042 O O . LEU A 1 129 ? -29.676 11.596 5.157 1.00 84.31 129 LEU A O 1
ATOM 1046 N N . PHE A 1 130 ? -27.829 11.386 6.419 1.00 83.94 130 PHE A N 1
ATOM 1047 C CA . PHE A 1 130 ? -27.600 12.803 6.664 1.00 83.94 130 PHE A CA 1
ATOM 1048 C C . PHE A 1 130 ? -26.175 13.212 6.280 1.00 83.94 130 PHE A C 1
ATOM 1050 O O . PHE A 1 130 ? -25.213 12.460 6.465 1.00 83.94 130 PHE A O 1
ATOM 1057 N N . ASP A 1 131 ? -26.034 14.448 5.803 1.00 85.62 131 ASP A N 1
ATOM 1058 C CA . ASP A 1 131 ? -24.754 15.101 5.537 1.00 85.62 131 ASP A CA 1
ATOM 1059 C C . ASP A 1 131 ? -24.546 16.249 6.535 1.00 85.62 131 ASP A C 1
ATOM 1061 O O . ASP A 1 131 ? -25.407 17.112 6.709 1.00 85.62 131 ASP A O 1
ATOM 1065 N N . LEU A 1 132 ? -23.380 16.282 7.179 1.00 83.69 132 LEU A N 1
ATOM 1066 C CA . LEU A 1 132 ? -22.930 17.391 8.015 1.00 83.69 132 LEU A CA 1
ATOM 1067 C C . LEU A 1 132 ? -21.709 18.036 7.356 1.00 83.69 132 LEU A C 1
ATOM 1069 O O . LEU A 1 132 ? -20.700 17.373 7.118 1.00 83.69 132 LEU A O 1
ATOM 1073 N N . GLN A 1 133 ? 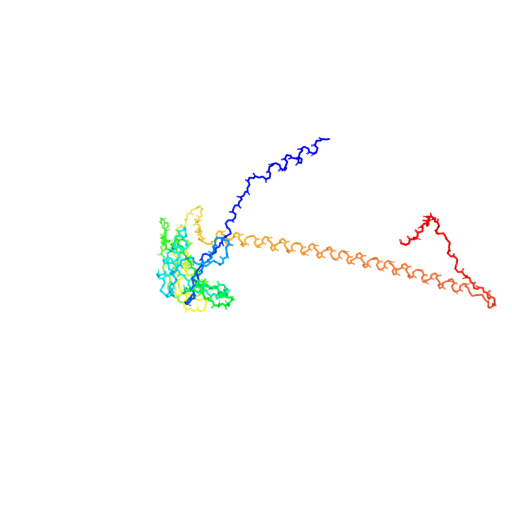-21.801 19.332 7.065 1.00 86.06 133 GLN A N 1
ATOM 1074 C CA . GLN A 1 133 ? -20.721 20.115 6.462 1.00 86.06 133 GLN A CA 1
ATOM 1075 C C . GLN A 1 133 ? -20.006 20.968 7.517 1.00 86.06 133 GLN A C 1
ATOM 1077 O O . GLN A 1 133 ? -20.621 21.434 8.478 1.00 86.06 133 GLN A O 1
ATOM 1082 N N . GLY A 1 134 ? -18.712 21.202 7.316 1.00 83.12 134 GLY A N 1
ATOM 1083 C CA . GLY A 1 134 ? -17.886 22.081 8.138 1.00 83.12 134 GLY A CA 1
ATOM 1084 C C . GLY A 1 134 ? -16.518 21.477 8.438 1.00 83.12 134 GLY A C 1
ATOM 1085 O O . GLY A 1 134 ? -16.404 20.283 8.694 1.00 83.12 134 GLY A O 1
ATOM 1086 N N . CYS A 1 135 ? -15.482 22.321 8.452 1.00 87.88 135 CYS A N 1
ATOM 1087 C CA . CYS A 1 135 ? -14.109 21.898 8.721 1.00 87.88 135 CYS A CA 1
ATOM 1088 C C . CYS A 1 135 ? -13.867 21.679 10.224 1.00 87.88 135 CYS A C 1
ATOM 1090 O O . CYS A 1 135 ? -13.474 22.601 10.946 1.00 87.88 135 CYS A O 1
ATOM 1092 N N . LYS A 1 136 ? -14.114 20.455 10.698 1.00 86.19 136 LYS A N 1
ATOM 1093 C CA . LYS A 1 136 ? -14.055 20.081 12.121 1.00 86.19 136 LYS A CA 1
ATOM 1094 C C . LYS A 1 136 ? -13.183 18.850 12.353 1.00 86.19 136 LYS A C 1
ATOM 1096 O O . LYS A 1 136 ? -12.870 18.114 11.417 1.00 86.19 136 LYS A O 1
ATOM 1101 N N . SER A 1 137 ? -12.767 18.643 13.598 1.00 83.88 137 SER A N 1
ATOM 1102 C CA . SER A 1 137 ? -12.055 17.425 13.999 1.00 83.88 137 SER A CA 1
ATOM 1103 C C . SER A 1 137 ? -12.977 16.200 13.986 1.00 83.88 137 SER A C 1
ATOM 1105 O O . SER A 1 137 ? -14.200 16.322 14.054 1.00 83.88 137 SER A O 1
ATOM 1107 N N . GLU A 1 138 ? -12.394 15.004 13.927 1.00 79.19 138 GLU A N 1
ATOM 1108 C CA . GLU A 1 138 ? -13.144 13.739 13.941 1.00 79.19 138 GLU A CA 1
ATOM 1109 C C . GLU A 1 138 ? -14.036 13.592 15.182 1.00 79.19 138 GLU A C 1
ATOM 1111 O O . GLU A 1 138 ? -15.197 13.204 15.072 1.00 79.19 138 GLU A O 1
ATOM 1116 N N . ILE A 1 139 ? -13.530 13.993 16.354 1.00 82.38 139 ILE A N 1
ATOM 1117 C CA . ILE A 1 139 ? -14.266 13.937 17.625 1.00 82.38 139 ILE A CA 1
ATOM 1118 C C . ILE A 1 139 ? -15.486 14.868 17.593 1.00 82.38 139 ILE A C 1
ATOM 1120 O O . ILE A 1 139 ? -16.573 14.492 18.034 1.00 82.38 139 ILE A O 1
ATOM 1124 N N . GLU A 1 140 ? -15.329 16.080 17.057 1.00 83.06 140 GLU A N 1
ATOM 1125 C CA . GLU A 1 140 ? -16.426 17.046 16.930 1.00 83.06 140 GLU A CA 1
ATOM 1126 C C . GLU A 1 140 ? -17.488 16.563 15.940 1.00 83.06 140 GLU A C 1
ATOM 1128 O O . GLU A 1 140 ? -18.679 16.630 16.240 1.00 83.06 140 GLU A O 1
ATOM 1133 N N . LEU A 1 141 ? -17.067 16.021 14.794 1.00 82.94 141 LEU A N 1
ATOM 1134 C CA . LEU A 1 141 ? -17.971 15.434 13.806 1.00 82.94 141 LEU A CA 1
ATOM 1135 C C . LEU A 1 141 ? -18.742 14.254 14.403 1.00 82.94 141 LEU A C 1
ATOM 1137 O O . LEU A 1 141 ? -19.960 14.182 14.252 1.00 82.94 141 LEU A O 1
ATOM 1141 N N . LEU A 1 142 ? -18.073 13.371 15.147 1.00 83.00 142 LEU A N 1
ATOM 1142 C CA . LEU A 1 142 ? -18.728 12.257 15.827 1.00 83.00 142 LEU A CA 1
ATOM 1143 C C . LEU A 1 142 ? -19.763 12.756 16.846 1.00 83.00 142 LEU A C 1
ATOM 1145 O O . LEU A 1 142 ? -20.900 12.285 16.849 1.00 83.00 142 LEU A O 1
ATOM 1149 N N . ARG A 1 143 ? -19.418 13.754 17.667 1.00 85.81 143 ARG A N 1
ATOM 1150 C CA . ARG A 1 143 ? -20.347 14.339 18.645 1.00 85.81 143 ARG A CA 1
ATOM 1151 C C . ARG A 1 143 ? -21.581 14.944 17.975 1.00 85.81 143 ARG A C 1
ATOM 1153 O O . ARG A 1 143 ? -22.702 14.721 18.433 1.00 85.81 143 ARG A O 1
ATOM 1160 N N . ASP A 1 144 ? -21.382 15.681 16.889 1.00 86.00 144 ASP A N 1
ATOM 1161 C CA . ASP A 1 144 ? -22.464 16.329 16.152 1.00 86.00 144 ASP A CA 1
ATOM 1162 C C . ASP A 1 144 ? -23.383 15.301 15.473 1.00 86.00 144 ASP A C 1
ATOM 1164 O O . ASP A 1 144 ? -24.604 15.451 15.526 1.00 86.00 144 ASP A O 1
ATOM 1168 N N . THR A 1 145 ? -22.831 14.213 14.922 1.00 85.06 145 THR A N 1
ATOM 1169 C CA . THR A 1 145 ? -23.628 13.117 14.330 1.00 85.06 145 THR A CA 1
ATOM 1170 C C . THR A 1 145 ? -24.488 12.409 15.385 1.00 85.06 145 THR A C 1
ATOM 1172 O O . THR A 1 145 ? -25.672 12.153 15.159 1.00 85.06 145 THR A O 1
ATOM 1175 N N . GLN A 1 146 ? -23.943 12.173 16.586 1.00 84.94 146 GLN A N 1
ATOM 1176 C CA . GLN A 1 146 ? -24.685 11.588 17.707 1.00 84.94 146 GLN A CA 1
ATOM 1177 C C . GLN A 1 146 ? -25.821 12.497 18.182 1.00 84.94 146 GLN A C 1
ATOM 1179 O O . GLN A 1 146 ? -26.928 12.021 18.445 1.00 84.94 146 GLN A O 1
ATOM 1184 N N . LEU A 1 147 ? -25.562 13.802 18.295 1.00 87.56 147 LEU A N 1
ATOM 1185 C CA . LEU A 1 147 ? -26.585 14.785 18.650 1.00 87.56 147 LEU A CA 1
ATOM 1186 C C . LEU A 1 147 ? -27.668 14.884 17.568 1.00 87.56 147 LEU A C 1
ATOM 1188 O O . LEU A 1 147 ? -28.845 14.982 17.910 1.00 87.56 147 LEU A O 1
ATOM 1192 N N . GLY A 1 148 ? -27.289 14.806 16.290 1.00 87.25 148 GLY A N 1
ATOM 1193 C CA . GLY A 1 148 ? -28.207 14.759 15.152 1.00 87.25 148 GLY A CA 1
ATOM 1194 C C . GLY A 1 148 ? -29.173 13.579 15.239 1.00 87.25 148 GLY A C 1
ATOM 1195 O O . GLY A 1 148 ? -30.385 13.787 15.279 1.00 87.25 148 GLY A O 1
ATOM 1196 N N . CYS A 1 149 ? -28.660 12.352 15.388 1.00 86.69 149 CYS A N 1
ATOM 1197 C CA . CYS A 1 149 ? -29.520 11.167 15.476 1.00 86.69 149 CYS A CA 1
ATOM 1198 C C . CYS A 1 149 ? -30.407 11.153 16.732 1.00 86.69 149 CYS A C 1
ATOM 1200 O O . CYS A 1 149 ? -31.542 10.680 16.675 1.00 86.69 149 CYS A O 1
ATOM 1202 N N . ARG A 1 150 ? -29.944 11.710 17.862 1.00 85.25 150 ARG A N 1
ATOM 1203 C CA . ARG A 1 150 ? -30.767 11.810 19.083 1.00 85.25 150 ARG A CA 1
ATOM 1204 C C . ARG A 1 150 ? -32.014 12.675 18.891 1.00 85.25 150 ARG A C 1
ATOM 1206 O O . ARG A 1 150 ? -33.032 12.368 19.504 1.00 85.25 150 ARG A O 1
ATOM 1213 N N . LYS A 1 151 ? -31.958 13.718 18.050 1.00 86.94 151 LYS A N 1
ATOM 1214 C CA . LYS A 1 151 ? -33.113 14.597 17.775 1.00 86.94 151 LYS A CA 1
ATOM 1215 C C . LYS A 1 151 ? -34.267 13.868 17.092 1.00 86.94 151 LYS A C 1
ATOM 1217 O O . LYS A 1 151 ? -35.412 14.228 17.318 1.00 86.94 151 LYS A O 1
ATOM 1222 N N . ILE A 1 152 ? -33.970 12.836 16.305 1.00 82.06 152 ILE A N 1
ATOM 1223 C CA . ILE A 1 152 ? -34.974 12.010 15.620 1.00 82.06 152 ILE A CA 1
ATOM 1224 C C . ILE A 1 152 ? -35.282 10.709 16.382 1.00 82.06 152 ILE A C 1
ATOM 1226 O O . ILE A 1 152 ? -35.768 9.745 15.801 1.00 82.06 152 ILE A O 1
ATOM 1230 N N . HIS A 1 153 ? -34.956 10.651 17.682 1.00 81.25 153 HIS A N 1
ATOM 1231 C CA . HIS A 1 153 ? -35.075 9.450 18.526 1.00 81.25 153 HIS A CA 1
ATOM 1232 C C . HIS A 1 153 ? -34.350 8.206 17.969 1.00 81.25 153 HIS A C 1
ATOM 1234 O O . HIS A 1 153 ? -34.667 7.068 18.327 1.00 81.25 153 HIS A O 1
ATOM 1240 N N . GLY A 1 154 ? -33.347 8.420 17.118 1.00 82.25 154 GLY A N 1
ATOM 1241 C CA . GLY A 1 154 ? -32.524 7.381 16.520 1.00 82.25 154 GLY A CA 1
ATOM 1242 C C . GLY A 1 154 ? -31.157 7.254 17.187 1.00 82.25 154 GLY A C 1
ATOM 1243 O O . GLY A 1 154 ? -30.845 7.877 18.207 1.00 82.25 154 GLY A O 1
ATOM 1244 N N . GLU A 1 155 ? -30.311 6.432 16.588 1.00 81.50 155 GLU A N 1
ATOM 1245 C CA . GLU A 1 155 ? -28.904 6.300 16.945 1.00 81.50 155 GLU A CA 1
ATOM 1246 C C . GLU A 1 155 ? -28.054 6.207 15.680 1.00 81.50 155 GLU A C 1
ATOM 1248 O O . GLU A 1 155 ? -28.546 5.802 14.624 1.00 81.50 155 GLU A O 1
ATOM 1253 N N . VAL A 1 156 ? -26.785 6.604 15.789 1.00 79.88 156 VAL A N 1
ATOM 1254 C CA . VAL A 1 156 ? -25.843 6.531 14.671 1.00 79.88 156 VAL A CA 1
ATOM 1255 C C . VAL A 1 156 ? -25.619 5.061 14.338 1.00 79.88 156 VAL A C 1
ATOM 1257 O O . VAL A 1 156 ? -25.118 4.297 15.161 1.00 79.88 156 VAL A O 1
ATOM 1260 N N . TYR A 1 157 ? -26.002 4.683 13.125 1.00 77.81 157 TYR A N 1
ATOM 1261 C CA . TYR A 1 157 ? -25.640 3.417 12.522 1.00 77.81 157 TYR A CA 1
ATOM 1262 C C . TYR A 1 157 ? -24.198 3.557 12.037 1.00 77.81 157 TYR A C 1
ATOM 1264 O O . TYR A 1 157 ? -23.277 3.167 12.743 1.00 77.81 157 TYR A O 1
ATOM 1272 N N . SER A 1 158 ? -23.971 4.179 10.882 1.00 75.75 158 SER A N 1
ATOM 1273 C CA . SER A 1 158 ? -22.641 4.332 10.280 1.00 75.75 158 SER A CA 1
ATOM 1274 C C . SER A 1 158 ? -22.284 5.802 10.103 1.00 75.75 158 SER A C 1
ATOM 1276 O O . SER A 1 158 ? -23.166 6.608 9.817 1.00 75.75 158 SER A O 1
ATOM 1278 N N . HIS A 1 159 ? -20.999 6.145 10.180 1.00 76.00 159 HIS A N 1
ATOM 1279 C CA . HIS A 1 159 ? -20.499 7.469 9.812 1.00 76.00 159 HIS A CA 1
ATOM 1280 C C . HIS A 1 159 ? -19.242 7.344 8.940 1.00 76.00 159 HIS A C 1
ATOM 1282 O O . HIS A 1 159 ? -18.487 6.384 9.067 1.00 76.00 159 HIS A O 1
ATOM 1288 N N . LYS A 1 160 ? -19.040 8.288 8.019 1.00 77.56 160 LYS A N 1
ATOM 1289 C CA . LYS A 1 160 ? -17.893 8.337 7.106 1.00 77.56 160 LYS A CA 1
ATOM 1290 C C . LYS A 1 160 ? -17.471 9.789 6.916 1.00 77.56 160 LYS A C 1
ATOM 1292 O O . LYS A 1 160 ? -18.205 10.572 6.308 1.00 77.56 160 LYS A O 1
ATOM 1297 N N . ALA A 1 161 ? -16.287 10.132 7.416 1.00 74.44 161 ALA A N 1
ATOM 1298 C CA . ALA A 1 161 ? -15.689 11.444 7.206 1.00 74.44 161 ALA A CA 1
ATOM 1299 C C . ALA A 1 161 ? -15.266 11.620 5.734 1.00 74.44 161 ALA A C 1
ATOM 1301 O O . ALA A 1 161 ? -14.707 10.714 5.110 1.00 74.44 161 ALA A O 1
ATOM 1302 N N . LYS A 1 162 ? -15.540 12.796 5.168 1.00 69.69 162 LYS A N 1
ATOM 1303 C CA . LYS A 1 162 ? -15.234 13.179 3.787 1.00 69.69 162 LYS A CA 1
ATOM 1304 C C . LYS A 1 162 ? -14.143 14.249 3.785 1.00 69.69 162 LYS A C 1
ATOM 1306 O O . LYS A 1 162 ? -14.337 15.314 4.359 1.00 69.69 162 LYS A O 1
ATOM 1311 N N . VAL A 1 163 ? -13.060 13.949 3.059 1.00 73.62 163 VAL A N 1
ATOM 1312 C CA . VAL A 1 163 ? -11.969 14.835 2.599 1.00 73.62 163 VAL A CA 1
ATOM 1313 C C . VAL A 1 163 ? -11.308 15.696 3.696 1.00 73.62 163 VAL A C 1
ATOM 1315 O O . VAL A 1 163 ? -11.963 16.533 4.319 1.00 73.62 163 VAL A O 1
ATOM 1318 N N . PRO A 1 164 ? -9.988 15.570 3.922 1.00 80.06 164 PRO A N 1
ATOM 1319 C CA . PRO A 1 164 ? -9.302 16.431 4.878 1.00 80.06 164 PRO A CA 1
ATOM 1320 C C . PRO A 1 164 ? -9.337 17.900 4.419 1.00 80.06 164 PRO A C 1
ATOM 1322 O O . PRO A 1 164 ? -9.032 18.199 3.267 1.00 80.06 164 PRO A O 1
ATOM 1325 N N . CYS A 1 165 ? -9.692 18.816 5.322 1.00 86.19 165 CYS A N 1
ATOM 1326 C CA . CYS A 1 165 ? -9.643 20.275 5.104 1.00 86.19 165 CYS A CA 1
ATOM 1327 C C . CYS A 1 165 ? -8.472 20.947 5.841 1.00 86.19 165 CYS A C 1
ATOM 1329 O O . CYS A 1 165 ? -8.201 22.127 5.641 1.00 86.19 165 CYS A O 1
ATOM 1331 N N . GLY A 1 166 ? -7.783 20.203 6.708 1.00 81.88 166 GLY A N 1
ATOM 1332 C CA . GLY A 1 166 ? -6.633 20.658 7.479 1.00 81.88 166 GLY A CA 1
ATOM 1333 C C . GLY A 1 166 ? -6.029 19.505 8.276 1.00 81.88 166 GLY A C 1
ATOM 1334 O O . GLY A 1 166 ? -6.561 18.393 8.277 1.00 81.88 166 GLY A O 1
ATOM 1335 N N . HIS A 1 167 ? -4.919 19.756 8.970 1.00 78.94 167 HIS A N 1
ATOM 1336 C CA . HIS A 1 167 ? -4.306 18.755 9.844 1.00 78.94 167 HIS A CA 1
ATOM 1337 C C . HIS A 1 167 ? -5.309 18.280 10.905 1.00 78.94 167 HIS A C 1
ATOM 1339 O O . HIS A 1 167 ? -5.756 19.066 11.738 1.00 78.94 167 HIS A O 1
ATOM 1345 N N . GLY A 1 168 ? -5.684 16.999 10.844 1.00 76.50 168 GLY A N 1
ATOM 1346 C CA . GLY A 1 168 ? -6.634 16.387 11.778 1.00 76.50 168 GLY A CA 1
ATOM 1347 C C . GLY A 1 168 ? -8.082 16.881 11.658 1.00 76.50 168 GLY A C 1
ATOM 1348 O O . GLY A 1 168 ? -8.852 16.703 12.601 1.00 76.50 168 GLY A O 1
ATOM 1349 N N . LYS A 1 169 ? -8.464 17.518 10.539 1.00 83.19 169 LYS A N 1
ATOM 1350 C CA . LYS A 1 169 ? -9.825 18.032 10.302 1.00 83.19 169 LYS A CA 1
ATOM 1351 C C . LYS A 1 169 ? -10.394 17.570 8.964 1.00 83.19 169 LYS A C 1
ATOM 1353 O O . LYS A 1 169 ? -9.661 17.455 7.981 1.00 83.19 169 LYS A O 1
ATOM 1358 N N . PHE A 1 170 ? -11.712 17.404 8.906 1.00 83.94 170 PHE A N 1
ATOM 1359 C CA . PHE A 1 170 ? -12.455 16.958 7.726 1.00 83.94 170 PHE A CA 1
ATOM 1360 C C . PHE A 1 170 ? -13.529 17.974 7.343 1.00 83.94 170 PHE A C 1
ATOM 1362 O O . PHE A 1 170 ? -14.119 18.597 8.221 1.00 83.94 170 PHE A O 1
ATOM 1369 N N . ASN A 1 171 ? -13.749 18.165 6.038 1.00 84.25 171 ASN A N 1
ATOM 1370 C CA . ASN A 1 171 ? -14.644 19.202 5.508 1.00 84.25 171 ASN A CA 1
ATOM 1371 C C . ASN A 1 171 ? -16.130 18.835 5.624 1.00 84.25 171 ASN A C 1
ATOM 1373 O O . ASN A 1 171 ? -17.001 19.703 5.629 1.00 84.25 171 ASN A O 1
ATOM 1377 N N . ALA A 1 172 ? -16.430 17.541 5.647 1.00 80.44 172 ALA A N 1
ATOM 1378 C CA . ALA A 1 172 ? -17.786 17.043 5.787 1.00 80.44 172 ALA A CA 1
ATOM 1379 C C . ALA A 1 172 ? -17.776 15.635 6.388 1.00 80.44 172 ALA A C 1
ATOM 1381 O O . ALA A 1 172 ? -16.758 14.945 6.386 1.00 80.44 172 ALA A O 1
ATOM 1382 N N . THR A 1 173 ? -18.923 15.178 6.870 1.00 80.88 173 THR A N 1
ATOM 1383 C CA . THR A 1 173 ? -19.153 13.783 7.246 1.00 80.88 173 THR A CA 1
ATOM 1384 C C . THR A 1 173 ? -20.552 13.360 6.817 1.00 80.88 173 THR A C 1
ATOM 1386 O O . THR A 1 173 ? -21.505 14.132 6.916 1.00 80.88 173 THR A O 1
ATOM 1389 N N . THR A 1 174 ? -20.672 12.134 6.323 1.00 83.94 174 THR A N 1
ATOM 1390 C CA . THR A 1 174 ? -21.961 11.463 6.098 1.00 83.94 174 THR A CA 1
ATOM 1391 C C . THR A 1 174 ? -22.255 10.531 7.246 1.00 83.94 174 THR A C 1
ATOM 1393 O O . THR A 1 174 ? -21.362 9.790 7.655 1.00 83.94 174 THR A O 1
ATOM 1396 N N . TYR A 1 175 ? -23.493 10.502 7.722 1.00 84.75 175 TYR A N 1
ATOM 1397 C CA . TYR A 1 175 ? -23.913 9.588 8.776 1.00 84.75 175 TYR A CA 1
ATOM 1398 C C . TYR A 1 175 ? -25.324 9.052 8.537 1.00 84.75 175 TYR A C 1
ATOM 1400 O O . TYR A 1 175 ? -26.165 9.725 7.953 1.00 84.75 175 TYR A O 1
ATOM 1408 N N . VAL A 1 176 ? -25.570 7.819 8.971 1.00 86.25 176 VAL A N 1
ATOM 1409 C CA . VAL A 1 176 ? -26.870 7.145 8.880 1.00 86.25 176 VAL A CA 1
ATOM 1410 C C . VAL A 1 176 ? -27.448 7.034 10.281 1.00 86.25 176 VAL A C 1
ATOM 1412 O O . VAL A 1 176 ? -26.767 6.546 11.184 1.00 86.25 176 VAL A O 1
ATOM 1415 N N . CYS A 1 177 ? -28.697 7.448 10.464 1.00 86.31 177 CYS A N 1
ATOM 1416 C CA . CYS A 1 177 ? -29.427 7.269 11.712 1.00 86.31 177 CYS A CA 1
ATOM 1417 C C . CYS A 1 177 ? -30.503 6.193 11.553 1.00 86.31 177 CYS A C 1
ATOM 1419 O O . CYS A 1 177 ? -31.262 6.215 10.587 1.00 86.31 177 CYS A O 1
ATOM 1421 N N . CYS A 1 178 ? -30.603 5.290 12.526 1.00 83.88 178 CYS A N 1
ATOM 1422 C CA . CYS A 1 178 ? -31.641 4.260 12.572 1.00 83.88 178 CYS A CA 1
ATOM 1423 C C . CYS A 1 178 ? -32.491 4.385 13.850 1.00 83.88 178 CYS A C 1
ATOM 1425 O O . CYS A 1 178 ? -31.944 4.716 14.909 1.00 83.88 178 CYS A O 1
ATOM 1427 N N . PRO A 1 179 ? -33.808 4.106 13.799 1.00 82.19 179 PRO A N 1
ATOM 1428 C CA . PRO A 1 179 ? -34.674 4.093 14.974 1.00 82.19 179 PRO A CA 1
ATOM 1429 C C . PRO A 1 179 ? -34.286 2.961 15.932 1.00 82.19 179 PRO A C 1
ATOM 1431 O O . PRO A 1 179 ? -33.900 1.866 15.516 1.00 82.19 179 PRO A O 1
ATOM 1434 N N . LYS A 1 180 ? -34.402 3.208 17.240 1.00 68.88 180 LYS A N 1
ATOM 1435 C CA . LYS A 1 180 ? -34.045 2.223 18.269 1.00 68.88 180 LYS A CA 1
ATOM 1436 C C . LYS A 1 180 ? -35.102 1.118 18.362 1.00 68.88 180 LYS A C 1
ATOM 1438 O O . LYS A 1 180 ? -36.231 1.373 18.768 1.00 68.88 180 LYS A O 1
ATOM 1443 N N . THR A 1 181 ? -34.736 -0.124 18.048 1.00 57.72 181 THR A N 1
ATOM 1444 C CA . THR A 1 181 ? -35.566 -1.304 18.343 1.00 57.72 181 THR A CA 1
ATOM 1445 C C . THR A 1 181 ? -35.359 -1.809 19.780 1.00 57.72 181 THR A C 1
ATOM 1447 O O . THR A 1 181 ? -34.244 -1.738 20.297 1.00 57.72 181 THR A O 1
ATOM 1450 N N . PRO A 1 182 ? -36.382 -2.411 20.424 1.00 47.31 182 PRO A N 1
ATOM 1451 C CA . PRO A 1 182 ? -36.303 -2.922 21.802 1.00 47.31 182 PRO A CA 1
ATOM 1452 C C . PRO A 1 182 ? -35.334 -4.104 22.010 1.00 47.31 182 PRO A C 1
ATOM 1454 O O . PRO A 1 182 ? -35.100 -4.504 23.144 1.00 47.31 182 PRO A O 1
ATOM 1457 N N . ARG A 1 183 ? -34.735 -4.654 20.942 1.00 48.44 183 ARG A N 1
ATOM 1458 C CA . ARG A 1 183 ? -33.659 -5.667 21.006 1.00 48.44 183 ARG A CA 1
ATOM 1459 C C . ARG A 1 183 ? -32.248 -5.083 20.833 1.00 48.44 183 ARG A C 1
ATOM 1461 O O . ARG A 1 183 ? -31.309 -5.823 20.562 1.00 48.44 183 ARG A O 1
ATOM 1468 N N . GLY A 1 184 ? -32.094 -3.770 21.000 1.00 52.97 184 GLY A N 1
ATOM 1469 C CA . GLY A 1 184 ? -30.834 -3.075 20.754 1.00 52.97 184 GLY A CA 1
ATOM 1470 C C . GLY A 1 184 ? -30.603 -2.799 19.269 1.00 52.97 184 GLY A C 1
ATOM 1471 O O . GLY A 1 184 ? -31.319 -3.296 18.397 1.00 52.97 184 GLY A O 1
ATOM 1472 N N . LEU A 1 185 ? -29.627 -1.938 18.995 1.00 47.97 185 LEU A N 1
ATOM 1473 C CA . LEU A 1 185 ? -29.207 -1.609 17.641 1.00 47.97 185 LEU A CA 1
ATOM 1474 C C . LEU A 1 185 ? -28.458 -2.775 17.002 1.00 47.97 185 LEU A C 1
ATOM 1476 O O . LEU A 1 185 ? -27.533 -3.330 17.598 1.00 47.97 185 LEU A O 1
ATOM 1480 N N . ILE A 1 186 ? -28.745 -3.034 15.731 1.00 52.12 186 ILE A N 1
ATOM 1481 C CA . ILE A 1 186 ? -27.765 -3.661 14.849 1.00 52.12 186 ILE A CA 1
ATOM 1482 C C . ILE A 1 186 ? -26.699 -2.588 14.597 1.00 52.12 186 ILE A C 1
ATOM 1484 O O . ILE A 1 186 ? -26.936 -1.647 13.847 1.00 52.12 186 ILE A O 1
ATOM 1488 N N . LYS A 1 187 ? -25.554 -2.667 15.283 1.00 39.38 187 LYS A N 1
ATOM 1489 C CA . LYS A 1 187 ? -24.389 -1.830 14.962 1.00 39.38 187 LYS A CA 1
ATOM 1490 C C . LYS A 1 187 ? -23.898 -2.222 13.564 1.00 39.38 187 LYS A C 1
ATOM 1492 O O . LYS A 1 187 ? -23.767 -3.424 13.318 1.00 39.38 187 LYS A O 1
ATOM 1497 N N . PRO A 1 188 ? -23.594 -1.285 12.655 1.00 37.09 188 PRO A N 1
ATOM 1498 C CA . PRO A 1 188 ? -22.850 -1.653 11.472 1.00 37.09 188 PRO A CA 1
ATOM 1499 C C . PRO A 1 188 ? -21.456 -2.080 11.891 1.00 37.09 188 PRO A C 1
ATOM 1501 O O . PRO A 1 188 ? -20.731 -1.387 12.605 1.00 37.09 188 PRO A O 1
ATOM 1504 N N . VAL A 1 189 ? -21.118 -3.254 11.389 1.00 39.75 189 VAL A N 1
ATOM 1505 C CA . VAL A 1 189 ? -19.768 -3.682 11.084 1.00 39.75 189 VAL A CA 1
ATOM 1506 C C . VAL A 1 189 ? -19.089 -2.538 10.331 1.00 39.75 189 VAL A C 1
ATOM 1508 O O . VAL A 1 189 ? -19.439 -2.264 9.181 1.00 39.75 189 VAL A O 1
ATOM 1511 N N . GLU A 1 190 ? -18.120 -1.860 10.950 1.00 40.53 190 GLU A N 1
ATOM 1512 C CA . GLU A 1 190 ? -17.127 -1.154 10.148 1.00 40.53 190 GLU A CA 1
ATOM 1513 C C . GLU A 1 190 ? -16.489 -2.231 9.270 1.00 40.53 190 GLU A C 1
ATOM 1515 O O . GLU A 1 190 ? -15.876 -3.180 9.762 1.00 40.53 190 GLU A O 1
ATOM 1520 N N . THR A 1 191 ? -16.685 -2.148 7.957 1.00 40.12 191 THR A N 1
ATOM 1521 C CA . THR A 1 191 ? -16.218 -3.157 6.990 1.00 40.12 191 THR A CA 1
ATOM 1522 C C . THR A 1 191 ? -14.695 -3.084 6.766 1.00 40.12 191 THR A C 1
ATOM 1524 O O . THR A 1 191 ? -14.192 -3.356 5.684 1.00 40.12 191 THR A O 1
ATOM 1527 N N . GLY A 1 192 ? -13.961 -2.727 7.821 1.00 39.44 192 GLY A N 1
ATOM 1528 C CA . GLY A 1 192 ? -12.519 -2.870 7.998 1.00 39.44 192 GLY A CA 1
ATOM 1529 C C . GLY A 1 192 ? -12.120 -3.203 9.448 1.00 39.44 192 GLY A C 1
ATOM 1530 O O . GLY A 1 192 ? -10.930 -3.254 9.737 1.00 39.44 192 GLY A O 1
ATOM 1531 N N . SER A 1 193 ? -13.072 -3.436 10.369 1.00 45.69 193 SER A N 1
ATOM 1532 C CA . SER A 1 193 ? -12.784 -3.617 11.801 1.00 45.69 193 SER A CA 1
ATOM 1533 C C . SER A 1 193 ? -12.951 -5.032 12.336 1.00 45.69 193 SER A C 1
ATOM 1535 O O . SER A 1 193 ? -12.577 -5.266 13.477 1.00 45.69 193 SER A O 1
ATOM 1537 N N . ALA A 1 194 ? -13.438 -6.006 11.561 1.00 44.28 194 ALA A N 1
ATOM 1538 C CA . ALA A 1 194 ? -13.425 -7.394 12.035 1.00 44.28 194 ALA A CA 1
ATOM 1539 C C . ALA A 1 194 ? -11.978 -7.873 12.275 1.00 44.28 194 ALA A C 1
ATOM 1541 O O . ALA A 1 194 ? -11.675 -8.381 13.350 1.00 44.28 194 ALA A O 1
ATOM 1542 N N . GLU A 1 195 ? -11.066 -7.586 11.340 1.00 44.88 195 GLU A N 1
ATOM 1543 C CA . GLU A 1 195 ? -9.638 -7.897 11.488 1.00 44.88 195 GLU A CA 1
ATOM 1544 C C . GLU A 1 195 ? -8.923 -6.942 12.458 1.00 44.88 195 GLU A C 1
ATOM 1546 O O . GLU A 1 195 ? -8.107 -7.386 13.263 1.00 44.88 195 GLU A O 1
ATOM 1551 N N . ALA A 1 196 ? -9.246 -5.641 12.449 1.00 41.56 196 ALA A N 1
ATOM 1552 C CA . ALA A 1 196 ? -8.597 -4.674 13.340 1.00 41.56 196 ALA A CA 1
ATOM 1553 C C . ALA A 1 196 ? -9.006 -4.851 14.816 1.00 41.56 196 ALA A C 1
ATOM 1555 O O . ALA A 1 196 ? -8.161 -4.747 15.700 1.00 41.56 196 ALA A O 1
ATOM 1556 N N . LEU A 1 197 ? -10.266 -5.196 15.103 1.00 48.97 197 LEU A N 1
ATOM 1557 C CA . LEU A 1 197 ? -10.757 -5.454 16.463 1.00 48.97 197 LEU A CA 1
ATOM 1558 C C . LEU A 1 197 ? -10.235 -6.792 17.008 1.00 48.97 197 LEU A C 1
ATOM 1560 O O . LEU A 1 197 ? -9.995 -6.926 18.208 1.00 48.97 197 LEU A O 1
ATOM 1564 N N . GLU A 1 198 ? -10.050 -7.793 16.146 1.00 57.75 198 GLU A N 1
ATOM 1565 C CA . GLU A 1 198 ? -9.443 -9.072 16.523 1.00 57.75 198 GLU A CA 1
ATOM 1566 C C . GLU A 1 198 ? -7.930 -8.920 16.763 1.00 57.75 198 GLU A C 1
ATOM 1568 O O . GLU A 1 198 ? -7.389 -9.486 17.721 1.00 57.75 198 GLU A O 1
ATOM 1573 N N . LEU A 1 199 ? -7.264 -8.047 15.997 1.00 56.69 199 LEU A N 1
ATOM 1574 C CA . LEU A 1 199 ? -5.882 -7.635 16.238 1.00 56.69 199 LEU A CA 1
ATOM 1575 C C . LEU A 1 199 ? -5.738 -6.823 17.537 1.00 56.69 199 LEU A C 1
ATOM 1577 O O . LEU A 1 199 ? -4.847 -7.101 18.332 1.00 56.69 199 LEU A O 1
ATOM 1581 N N . GLU A 1 200 ? -6.628 -5.870 17.821 1.00 61.31 200 GLU A N 1
ATOM 1582 C CA . GLU A 1 200 ? -6.577 -5.100 19.072 1.00 61.31 200 GLU A CA 1
ATOM 1583 C C . GLU A 1 200 ? -6.894 -5.965 20.298 1.00 61.31 200 GLU A C 1
ATOM 1585 O O . GLU A 1 200 ? -6.222 -5.859 21.328 1.00 61.31 200 GLU A O 1
ATOM 1590 N N . ARG A 1 201 ? -7.862 -6.885 20.193 1.00 67.31 201 ARG A N 1
ATOM 1591 C CA . ARG A 1 201 ? -8.192 -7.827 21.273 1.00 67.31 201 ARG A CA 1
ATOM 1592 C C . ARG A 1 201 ? -7.053 -8.818 21.527 1.00 67.31 201 ARG A C 1
ATOM 1594 O O . ARG A 1 201 ? -6.777 -9.141 22.683 1.00 67.31 201 ARG A O 1
ATOM 1601 N N . SER A 1 202 ? -6.375 -9.288 20.478 1.00 64.50 202 SER A N 1
ATOM 1602 C CA . SER A 1 202 ? -5.190 -10.144 20.621 1.00 64.50 202 SER A CA 1
ATOM 1603 C C . SER A 1 202 ? -3.987 -9.374 21.171 1.00 64.50 202 SER A C 1
ATOM 1605 O O . SER A 1 202 ? -3.316 -9.882 22.069 1.00 64.50 202 SER A O 1
ATOM 1607 N N . LEU A 1 203 ? -3.772 -8.124 20.751 1.00 69.00 203 LEU A N 1
ATOM 1608 C CA . LEU A 1 203 ? -2.729 -7.244 21.282 1.00 69.00 203 LEU A CA 1
ATOM 1609 C C . LEU A 1 203 ? -2.938 -6.940 22.774 1.00 69.00 203 LEU A C 1
ATOM 1611 O O . LEU A 1 203 ? -1.983 -7.015 23.548 1.00 69.00 203 LEU A O 1
ATOM 1615 N N . HIS A 1 204 ? -4.176 -6.661 23.201 1.00 66.12 204 HIS A N 1
ATOM 1616 C CA . HIS A 1 204 ? -4.488 -6.440 24.618 1.00 66.12 204 HIS A CA 1
ATOM 1617 C C . HIS A 1 204 ? -4.205 -7.697 25.450 1.00 66.12 204 HIS A C 1
ATOM 1619 O O . HIS A 1 204 ? -3.552 -7.621 26.487 1.00 66.12 204 HIS A O 1
ATOM 1625 N N . LYS A 1 205 ? -4.589 -8.877 24.945 1.00 67.69 205 LYS A N 1
ATOM 1626 C CA . LYS A 1 205 ? -4.329 -10.160 25.614 1.00 67.69 205 LYS A CA 1
ATOM 1627 C C . LYS A 1 205 ? -2.831 -10.474 25.720 1.00 67.69 205 LYS A C 1
ATOM 1629 O O . LYS A 1 205 ? -2.382 -10.991 26.739 1.00 67.69 205 LYS A O 1
ATOM 1634 N N . ILE A 1 206 ? -2.044 -10.135 24.695 1.00 75.00 206 ILE A N 1
ATOM 1635 C CA . ILE A 1 206 ? -0.579 -10.262 24.724 1.00 75.00 206 ILE A CA 1
ATOM 1636 C C . ILE A 1 206 ? 0.016 -9.310 25.766 1.00 75.00 206 ILE A C 1
ATOM 1638 O O . ILE A 1 206 ? 0.860 -9.729 26.555 1.00 75.00 206 ILE A O 1
ATOM 1642 N N . LYS A 1 207 ? -0.443 -8.055 25.813 1.00 78.44 207 LYS A N 1
ATOM 1643 C CA . LYS A 1 207 ? 0.038 -7.060 26.778 1.00 78.44 207 LYS A CA 1
ATOM 1644 C C . LYS A 1 207 ? -0.232 -7.492 28.222 1.00 78.44 207 LYS A C 1
ATOM 1646 O O . LYS A 1 207 ? 0.678 -7.419 29.044 1.00 78.44 207 LYS A O 1
ATOM 1651 N N . ASP A 1 208 ? -1.425 -8.006 28.509 1.00 77.94 208 ASP A N 1
ATOM 1652 C CA . ASP A 1 208 ? -1.786 -8.495 29.844 1.00 77.94 208 ASP A CA 1
ATOM 1653 C C . ASP A 1 208 ? -0.930 -9.703 30.258 1.00 77.94 208 ASP A C 1
ATOM 1655 O O . ASP A 1 208 ? -0.406 -9.745 31.373 1.00 77.94 208 ASP A O 1
ATOM 1659 N N . ASN A 1 209 ? -0.698 -10.646 29.336 1.00 76.88 209 ASN A N 1
ATOM 1660 C CA . ASN A 1 209 ? 0.165 -11.806 29.577 1.00 76.88 209 ASN A CA 1
ATOM 1661 C C . ASN A 1 209 ? 1.627 -11.403 29.830 1.00 76.88 209 ASN A C 1
ATOM 1663 O O . ASN A 1 209 ? 2.270 -11.945 30.729 1.00 76.88 209 ASN A O 1
ATOM 1667 N N . VAL A 1 210 ? 2.157 -10.440 29.068 1.00 84.12 210 VAL A N 1
ATOM 1668 C CA . VAL A 1 210 ? 3.527 -9.931 29.241 1.00 84.12 210 VAL A CA 1
ATOM 1669 C C . VAL A 1 210 ? 3.672 -9.207 30.578 1.00 84.12 210 VAL A C 1
ATOM 1671 O O . VAL A 1 210 ? 4.638 -9.448 31.297 1.00 84.12 210 VAL A O 1
ATOM 1674 N N . ILE A 1 211 ? 2.702 -8.371 30.957 1.00 79.94 211 ILE A N 1
ATOM 1675 C CA . ILE A 1 211 ? 2.711 -7.677 32.253 1.00 79.94 211 ILE A CA 1
ATOM 1676 C C . ILE A 1 211 ? 2.663 -8.686 33.406 1.00 79.94 211 ILE A C 1
ATOM 1678 O O . ILE A 1 211 ? 3.414 -8.547 34.375 1.00 79.94 211 ILE A O 1
ATOM 1682 N N . GLN A 1 212 ? 1.839 -9.729 33.292 1.00 81.19 212 GLN A N 1
ATOM 1683 C CA . GLN A 1 212 ? 1.762 -10.788 34.296 1.00 81.19 212 GLN A CA 1
ATOM 1684 C C . GLN A 1 212 ? 3.080 -11.568 34.404 1.00 81.19 212 GLN A C 1
ATOM 1686 O O . GLN A 1 212 ? 3.549 -11.826 35.512 1.00 81.19 212 GLN A O 1
ATOM 1691 N N . PHE A 1 213 ? 3.720 -11.883 33.274 1.00 80.75 213 PHE A N 1
ATOM 1692 C CA . PHE A 1 213 ? 5.019 -12.556 33.253 1.00 80.75 213 PHE A CA 1
ATOM 1693 C C . PHE A 1 213 ? 6.120 -11.701 33.888 1.00 80.75 213 PHE A C 1
ATOM 1695 O O . PHE A 1 213 ? 6.882 -12.195 34.715 1.00 80.75 213 PHE A O 1
ATOM 1702 N N . ILE A 1 214 ? 6.169 -10.404 33.568 1.00 86.25 214 ILE A N 1
ATOM 1703 C CA . ILE A 1 214 ? 7.113 -9.459 34.180 1.00 86.25 214 ILE A CA 1
ATOM 1704 C C . ILE A 1 214 ? 6.896 -9.412 35.696 1.00 86.25 214 ILE A C 1
ATOM 1706 O O . ILE A 1 214 ? 7.860 -9.476 36.456 1.00 86.25 214 ILE A O 1
ATOM 1710 N N . LYS A 1 215 ? 5.642 -9.358 36.158 1.00 87.44 215 LYS A N 1
ATOM 1711 C CA . LYS A 1 215 ? 5.323 -9.321 37.590 1.00 87.44 215 LYS A CA 1
ATOM 1712 C C . LYS A 1 215 ? 5.773 -10.587 38.322 1.00 87.44 215 LYS A C 1
ATOM 1714 O O . LYS A 1 215 ? 6.337 -10.476 39.407 1.00 87.44 215 LYS A O 1
ATOM 1719 N N . GLU A 1 216 ? 5.549 -11.769 37.750 1.00 88.62 216 GLU A N 1
ATOM 1720 C CA . GLU A 1 216 ? 6.021 -13.029 38.342 1.00 88.62 216 GLU A CA 1
ATOM 1721 C C . GLU A 1 216 ? 7.551 -13.140 38.300 1.00 88.62 216 GLU A C 1
ATOM 1723 O O . GLU A 1 216 ? 8.169 -13.468 39.310 1.00 88.62 216 GLU A O 1
ATOM 1728 N N . TYR A 1 217 ? 8.189 -12.761 37.191 1.00 88.62 217 TYR A N 1
ATOM 1729 C CA . TYR A 1 217 ? 9.649 -12.754 37.068 1.00 88.62 217 TYR A CA 1
ATOM 1730 C C . TYR A 1 217 ? 10.324 -11.855 38.115 1.00 88.62 217 TYR A C 1
ATOM 1732 O O . TYR A 1 217 ? 11.290 -12.266 38.757 1.00 88.62 217 TYR A O 1
ATOM 1740 N N . TRP A 1 218 ? 9.789 -10.653 38.356 1.00 89.62 218 TRP A N 1
ATOM 1741 C CA . TRP A 1 218 ? 10.301 -9.757 39.398 1.00 89.62 218 TRP A CA 1
ATOM 1742 C C . TRP A 1 218 ? 10.157 -10.342 40.807 1.00 89.62 218 TRP A C 1
ATOM 1744 O O . TRP A 1 218 ? 11.061 -10.172 41.624 1.00 89.62 218 TRP A O 1
ATOM 1754 N N . LYS A 1 219 ? 9.078 -11.082 41.095 1.00 93.00 219 LYS A N 1
ATOM 1755 C CA . LYS A 1 219 ? 8.944 -11.803 42.373 1.00 93.00 219 LYS A CA 1
ATOM 1756 C C . LYS A 1 219 ? 10.017 -12.883 42.525 1.00 93.00 219 LYS A C 1
ATOM 1758 O O . LYS A 1 219 ? 10.633 -12.964 43.584 1.00 93.00 219 LYS A O 1
ATOM 1763 N N . PHE A 1 220 ? 10.280 -13.670 41.479 1.00 92.81 220 PHE A N 1
ATOM 1764 C CA . PHE A 1 220 ? 11.349 -14.676 41.499 1.00 92.81 220 PHE A CA 1
ATOM 1765 C C . PHE A 1 220 ? 12.731 -14.043 41.685 1.00 92.81 220 PHE A C 1
ATOM 1767 O O . PHE A 1 220 ? 13.511 -14.521 42.505 1.00 92.81 220 PHE A O 1
ATOM 1774 N N . MET A 1 221 ? 13.019 -12.939 40.992 1.00 92.31 221 MET A N 1
ATOM 1775 C CA . MET A 1 221 ? 14.285 -12.213 41.145 1.00 92.31 221 MET A CA 1
ATOM 1776 C C . MET A 1 221 ? 14.489 -11.697 42.574 1.00 92.31 221 MET A C 1
ATOM 1778 O O . MET A 1 221 ? 15.581 -11.837 43.122 1.00 92.31 221 MET A O 1
ATOM 1782 N N . LEU A 1 222 ? 13.443 -11.153 43.205 1.00 94.88 222 LEU A N 1
ATOM 1783 C CA . LEU A 1 222 ? 13.504 -10.705 44.599 1.00 94.88 222 LEU A CA 1
ATOM 1784 C C . LEU A 1 222 ? 13.714 -11.869 45.578 1.00 94.88 222 LEU A C 1
ATOM 1786 O O . LEU A 1 222 ? 14.512 -11.741 46.505 1.00 94.88 222 LEU A O 1
ATOM 1790 N N . LEU A 1 223 ? 13.056 -13.013 45.358 1.00 94.94 223 LEU A N 1
ATOM 1791 C CA . LEU A 1 223 ? 13.256 -14.218 46.171 1.00 94.94 223 LEU A CA 1
ATOM 1792 C C . LEU A 1 223 ? 14.689 -14.748 46.060 1.00 94.94 223 LEU A C 1
ATOM 1794 O O . LEU A 1 223 ? 15.319 -15.029 47.077 1.00 94.94 223 LEU A O 1
ATOM 1798 N N . MET A 1 224 ? 15.231 -14.838 44.844 1.00 93.88 224 MET A N 1
ATOM 1799 C CA . MET A 1 224 ? 16.609 -15.287 44.631 1.00 93.88 224 MET A CA 1
ATOM 1800 C C . MET A 1 224 ? 17.619 -14.339 45.278 1.00 93.88 224 MET A C 1
ATOM 1802 O O . MET A 1 224 ? 18.568 -14.796 45.911 1.00 93.88 224 MET A O 1
ATOM 1806 N N . LEU A 1 225 ? 17.393 -13.026 45.187 1.00 95.19 225 LEU A N 1
ATOM 1807 C CA . LEU A 1 225 ? 18.239 -12.033 45.844 1.00 95.19 225 LEU A CA 1
ATOM 1808 C C . LEU A 1 225 ? 18.194 -12.185 47.371 1.00 95.19 225 LEU A C 1
ATOM 1810 O O . LEU A 1 225 ? 19.244 -12.181 48.007 1.00 95.19 225 LEU A O 1
ATOM 1814 N N . ALA A 1 226 ? 17.012 -12.399 47.957 1.00 95.44 226 ALA A N 1
ATOM 1815 C CA . ALA A 1 226 ? 16.872 -12.649 49.391 1.00 95.44 226 ALA A CA 1
ATOM 1816 C C . ALA A 1 226 ? 17.614 -13.920 49.841 1.00 95.44 226 ALA A C 1
ATOM 1818 O O . ALA A 1 226 ? 18.270 -13.905 50.881 1.00 95.44 226 ALA A O 1
ATOM 1819 N N . ILE A 1 227 ? 17.574 -14.995 49.043 1.00 95.44 227 ILE A N 1
ATOM 1820 C CA . ILE A 1 227 ? 18.317 -16.235 49.321 1.00 95.44 227 ILE A CA 1
ATOM 1821 C C . ILE A 1 227 ? 19.826 -15.979 49.284 1.00 95.44 227 ILE A C 1
ATOM 1823 O O . ILE A 1 227 ? 20.530 -16.364 50.214 1.00 95.44 227 ILE A O 1
ATOM 1827 N N . VAL A 1 228 ? 20.330 -15.303 48.248 1.00 95.62 228 VAL A N 1
ATOM 1828 C CA . VAL A 1 228 ? 21.766 -15.000 48.118 1.00 95.62 228 VAL A CA 1
ATOM 1829 C C . VAL A 1 228 ? 22.249 -14.123 49.272 1.00 95.62 228 VAL A C 1
ATOM 1831 O O . VAL A 1 228 ? 23.290 -14.407 49.861 1.00 95.62 228 VAL A O 1
ATOM 1834 N N . VAL A 1 229 ? 21.477 -13.098 49.642 1.00 95.50 229 VAL A N 1
ATOM 1835 C CA . VAL A 1 229 ? 21.781 -12.244 50.798 1.00 95.50 229 VAL A CA 1
ATOM 1836 C C . VAL A 1 229 ? 21.756 -13.056 52.093 1.00 95.50 229 VAL A C 1
ATOM 1838 O O . VAL A 1 229 ? 22.678 -12.935 52.894 1.00 95.50 229 VAL A O 1
ATOM 1841 N N . GLY A 1 230 ? 20.766 -13.930 52.286 1.00 94.38 230 GLY A N 1
ATOM 1842 C CA . GLY A 1 230 ? 20.682 -14.805 53.457 1.00 94.38 230 GLY A CA 1
ATOM 1843 C C . GLY A 1 230 ? 21.880 -15.749 53.583 1.00 94.38 230 GLY A C 1
ATOM 1844 O O . GLY A 1 230 ? 22.466 -15.859 54.658 1.00 94.38 230 GLY A O 1
ATOM 1845 N N . VAL A 1 231 ? 22.304 -16.371 52.480 1.00 95.00 231 VAL A N 1
ATOM 1846 C CA . VAL A 1 231 ? 23.499 -17.231 52.442 1.00 95.00 231 VAL A CA 1
ATOM 1847 C C . VAL A 1 231 ? 24.767 -16.423 52.720 1.00 95.00 231 VAL A C 1
ATOM 1849 O O . VAL A 1 231 ? 25.611 -16.870 53.493 1.00 95.00 231 VAL A O 1
ATOM 1852 N N . ALA A 1 232 ? 24.904 -15.227 52.142 1.00 93.12 232 ALA A N 1
ATOM 1853 C CA . ALA A 1 232 ? 26.060 -14.362 52.373 1.00 93.12 232 ALA A CA 1
ATOM 1854 C C . ALA A 1 232 ? 26.151 -13.898 53.836 1.00 93.12 232 ALA A C 1
ATOM 1856 O O . ALA A 1 232 ? 27.228 -13.952 54.429 1.00 93.12 232 ALA A O 1
ATOM 1857 N N . LEU A 1 233 ? 25.026 -13.497 54.436 1.00 93.25 233 LEU A N 1
ATOM 1858 C CA . LEU A 1 233 ? 24.949 -13.129 55.851 1.00 93.25 233 LEU A CA 1
ATOM 1859 C C . LEU A 1 233 ? 25.232 -14.326 56.764 1.00 93.25 233 LEU A C 1
ATOM 1861 O O . LEU A 1 233 ? 25.989 -14.187 57.720 1.00 93.25 233 LEU A O 1
ATOM 1865 N N . GLY A 1 234 ? 24.697 -15.508 56.447 1.00 91.50 234 GLY A N 1
ATOM 1866 C CA . GLY A 1 234 ? 24.993 -16.741 57.180 1.00 91.50 234 GLY A CA 1
ATOM 1867 C C . GLY A 1 234 ? 26.471 -17.130 57.098 1.00 91.50 234 GLY A C 1
ATOM 1868 O O . GLY A 1 234 ? 27.082 -17.470 58.108 1.00 91.50 234 GLY A O 1
ATOM 1869 N N . TYR A 1 235 ? 27.083 -17.008 55.918 1.00 90.44 235 TYR A N 1
ATOM 1870 C CA . TYR A 1 235 ? 28.515 -1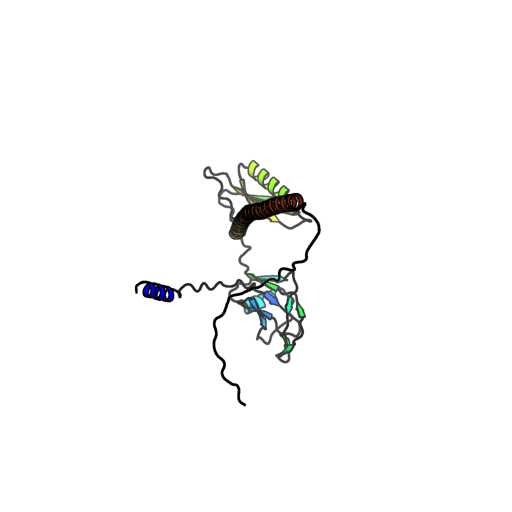7.238 55.740 1.00 90.44 235 TYR A CA 1
ATOM 1871 C C . TYR A 1 235 ? 29.360 -16.229 56.526 1.00 90.44 235 TYR A C 1
ATOM 1873 O O . TYR A 1 235 ? 30.341 -16.618 57.155 1.00 90.44 235 TYR A O 1
ATOM 1881 N N . LEU A 1 236 ? 28.973 -14.948 56.534 1.00 85.25 236 LEU A N 1
ATOM 1882 C CA . LEU A 1 236 ? 29.632 -13.915 57.336 1.00 85.25 236 LEU A CA 1
ATOM 1883 C C . LEU A 1 236 ? 29.513 -14.199 58.837 1.00 85.25 236 LEU A C 1
ATOM 1885 O O . LEU A 1 236 ? 30.520 -14.106 59.532 1.00 85.25 236 LEU A O 1
ATOM 1889 N N . ALA A 1 237 ? 28.339 -14.611 59.321 1.00 81.75 237 ALA A N 1
ATOM 1890 C CA . ALA A 1 237 ? 28.137 -14.990 60.718 1.00 81.75 237 ALA A CA 1
ATOM 1891 C C . ALA A 1 237 ? 29.025 -16.182 61.121 1.00 81.75 237 ALA A C 1
ATOM 1893 O O . ALA A 1 237 ? 29.762 -16.089 62.101 1.00 81.75 237 ALA A O 1
ATOM 1894 N N . LEU A 1 238 ? 29.065 -17.242 60.304 1.00 76.69 238 LEU A N 1
ATOM 1895 C CA . LEU A 1 238 ? 29.954 -18.394 60.518 1.00 76.69 238 LEU A CA 1
ATOM 1896 C C . LEU A 1 238 ? 31.442 -18.008 60.477 1.00 76.69 238 LEU A C 1
ATOM 1898 O O . LEU A 1 238 ? 32.268 -18.603 61.171 1.00 76.69 238 LEU A O 1
ATOM 1902 N N . ARG A 1 239 ? 31.814 -17.012 59.662 1.00 70.31 239 ARG A N 1
ATOM 1903 C CA . ARG A 1 239 ? 33.189 -16.498 59.611 1.00 70.31 239 ARG A CA 1
ATOM 1904 C C . ARG A 1 239 ? 33.545 -15.635 60.822 1.00 70.31 239 ARG A C 1
ATOM 1906 O O . ARG A 1 239 ? 34.708 -15.652 61.217 1.00 70.31 239 ARG A O 1
ATOM 1913 N N . CYS A 1 240 ? 32.590 -14.891 61.379 1.00 65.12 240 CYS A N 1
ATOM 1914 C CA . CYS A 1 240 ? 32.780 -14.124 62.612 1.00 65.12 240 CYS A CA 1
ATOM 1915 C C . CYS A 1 240 ? 32.968 -15.060 63.811 1.00 65.12 240 CYS A C 1
ATOM 1917 O O . CYS A 1 240 ? 33.948 -14.913 64.531 1.00 65.12 240 CYS A O 1
ATOM 1919 N N . GLU A 1 241 ? 32.145 -16.102 63.939 1.00 59.47 241 GLU A N 1
ATOM 1920 C CA . GLU A 1 241 ? 32.264 -17.078 65.032 1.00 59.47 241 GLU A CA 1
ATOM 1921 C C . GLU A 1 241 ? 33.603 -17.842 64.993 1.00 59.47 241 GLU A C 1
ATOM 1923 O O . GLU A 1 241 ? 34.232 -18.092 66.020 1.00 59.47 241 GLU A O 1
ATOM 1928 N N . ARG A 1 242 ? 34.133 -18.116 63.791 1.00 53.66 242 ARG A N 1
ATOM 1929 C CA . ARG A 1 242 ? 35.478 -18.698 63.630 1.00 53.66 242 ARG A CA 1
ATOM 1930 C C . ARG A 1 242 ? 36.616 -17.715 63.951 1.00 53.66 242 ARG A C 1
ATOM 1932 O O . ARG A 1 242 ? 37.712 -18.160 64.286 1.00 53.66 242 ARG A O 1
ATOM 1939 N N . ARG A 1 243 ? 36.391 -16.401 63.844 1.00 52.50 243 ARG A N 1
ATOM 1940 C CA . ARG A 1 243 ? 37.390 -15.376 64.189 1.00 52.50 243 ARG A CA 1
ATOM 1941 C C . ARG A 1 243 ? 37.494 -15.184 65.705 1.00 52.50 243 ARG A C 1
ATOM 1943 O O . ARG A 1 243 ? 38.611 -15.082 66.203 1.00 52.50 243 ARG A O 1
ATOM 1950 N N . ASP A 1 244 ? 36.377 -15.250 66.426 1.00 50.41 244 ASP A N 1
ATOM 1951 C CA . ASP A 1 244 ? 36.363 -15.136 67.892 1.00 50.41 244 ASP A CA 1
ATOM 1952 C C . ASP A 1 244 ? 36.993 -16.365 68.578 1.00 50.41 244 ASP A C 1
ATOM 1954 O O . ASP A 1 244 ? 37.698 -16.229 69.579 1.00 50.41 244 ASP A O 1
ATOM 1958 N N . GLY A 1 245 ? 36.851 -17.560 67.987 1.00 51.03 245 GLY A N 1
ATOM 1959 C CA . GLY A 1 245 ? 37.537 -18.769 68.464 1.00 51.03 245 GLY A CA 1
ATOM 1960 C C . GLY A 1 245 ? 39.065 -18.729 68.307 1.00 51.03 245 GLY A C 1
ATOM 1961 O O . GLY A 1 245 ? 39.785 -19.273 69.140 1.00 51.03 245 GLY A O 1
ATOM 1962 N N . PHE A 1 246 ? 39.590 -18.051 67.279 1.00 49.16 246 PHE A N 1
ATOM 1963 C CA . PHE A 1 246 ? 41.042 -17.915 67.084 1.00 49.16 246 PHE A CA 1
ATOM 1964 C C . PHE A 1 246 ? 41.662 -16.892 68.050 1.00 49.16 246 PHE A C 1
ATOM 1966 O O . PHE A 1 246 ? 42.810 -17.048 68.459 1.00 49.16 246 PHE A O 1
ATOM 1973 N N . GLU A 1 247 ? 40.903 -15.868 68.454 1.00 48.16 247 GLU A N 1
ATOM 1974 C CA . GLU A 1 247 ? 41.369 -14.855 69.408 1.00 48.16 247 GLU A CA 1
ATOM 1975 C C . GLU A 1 247 ? 41.342 -15.349 70.868 1.00 48.16 247 GLU A C 1
ATOM 1977 O O . GLU A 1 247 ? 42.169 -14.912 71.668 1.00 48.16 247 GLU A O 1
ATOM 1982 N N . GLN A 1 248 ? 40.474 -16.313 71.210 1.00 49.44 248 GLN A N 1
ATOM 1983 C CA . GLN A 1 248 ? 40.549 -17.030 72.493 1.00 49.44 248 GLN A CA 1
ATOM 1984 C C . GLN A 1 248 ? 41.752 -17.982 72.555 1.00 49.44 248 GLN A C 1
ATOM 1986 O O . GLN A 1 248 ? 42.512 -17.925 73.515 1.00 49.44 248 GLN A O 1
ATOM 1991 N N . VAL A 1 249 ? 42.020 -18.757 71.496 1.00 51.72 249 VAL A N 1
ATOM 1992 C CA . VAL A 1 249 ? 43.209 -19.634 71.444 1.00 51.72 249 VAL A CA 1
ATOM 1993 C C . VAL A 1 249 ? 44.516 -18.827 71.460 1.00 51.72 249 VAL A C 1
ATOM 1995 O O . VAL A 1 249 ? 45.485 -19.247 72.084 1.00 51.72 249 VAL A O 1
ATOM 1998 N N . ALA A 1 250 ? 44.553 -17.640 70.845 1.00 50.81 250 ALA A N 1
ATOM 1999 C CA . ALA A 1 250 ? 45.724 -16.759 70.893 1.00 50.81 250 ALA A CA 1
ATOM 2000 C C . ALA A 1 250 ? 45.947 -16.094 72.267 1.00 50.81 250 ALA A C 1
ATOM 2002 O O . ALA A 1 250 ? 47.087 -15.780 72.603 1.00 50.81 250 ALA A O 1
ATOM 2003 N N . LYS A 1 251 ? 44.892 -15.878 73.068 1.00 49.47 251 LYS A N 1
ATOM 2004 C CA . LYS A 1 251 ? 45.007 -15.348 74.440 1.00 49.47 251 LYS A CA 1
ATOM 2005 C C . LYS A 1 251 ? 45.346 -16.432 75.466 1.00 49.47 251 LYS A C 1
ATOM 2007 O O . LYS A 1 251 ? 46.094 -16.145 76.396 1.00 49.47 251 LYS A O 1
ATOM 2012 N N . ASP A 1 252 ? 44.883 -17.663 75.255 1.00 49.75 252 ASP A N 1
ATOM 2013 C CA . ASP A 1 252 ? 45.232 -18.813 76.100 1.00 49.75 252 ASP A CA 1
ATOM 2014 C C . ASP A 1 252 ? 46.628 -19.380 75.774 1.00 49.75 252 ASP A C 1
ATOM 2016 O O . ASP A 1 252 ? 47.260 -20.007 76.621 1.00 49.75 252 ASP A O 1
ATOM 2020 N N . ALA A 1 253 ? 47.168 -19.088 74.584 1.00 49.75 253 ALA A N 1
ATOM 2021 C CA . ALA A 1 253 ? 48.556 -19.365 74.200 1.00 49.75 253 ALA A CA 1
ATOM 2022 C C . ALA A 1 253 ? 49.556 -18.293 74.691 1.00 49.75 253 ALA A C 1
ATOM 2024 O O . ALA A 1 253 ? 50.624 -18.101 74.106 1.00 49.75 253 ALA A O 1
ATOM 2025 N N . GLY A 1 254 ? 49.236 -17.598 75.786 1.00 50.22 254 GLY A N 1
ATOM 2026 C CA . GLY A 1 254 ? 50.194 -16.820 76.566 1.00 50.22 254 GLY A CA 1
ATOM 2027 C C . GLY A 1 254 ? 51.147 -17.739 77.334 1.00 50.22 254 GLY A C 1
ATOM 2028 O O . GLY A 1 254 ? 51.013 -17.902 78.543 1.00 50.22 254 GLY A O 1
ATOM 2029 N N . GLY A 1 255 ? 52.107 -18.337 76.631 1.00 39.44 255 GLY A N 1
ATOM 2030 C CA . GLY A 1 255 ? 53.141 -19.193 77.204 1.00 39.44 255 GLY A CA 1
ATOM 2031 C C . GLY A 1 255 ? 54.481 -18.975 76.516 1.00 39.44 255 GLY A C 1
ATOM 2032 O O . GLY A 1 255 ? 54.673 -19.449 75.407 1.00 39.44 255 GLY A O 1
ATOM 2033 N N . SER A 1 256 ? 55.347 -18.223 77.201 1.00 41.56 256 SER A N 1
ATOM 2034 C CA . SER A 1 256 ? 56.819 -18.208 77.168 1.00 41.56 256 SER A CA 1
ATOM 2035 C C . SER A 1 256 ? 57.538 -18.636 75.881 1.00 41.56 256 SER A C 1
ATOM 2037 O O . SER A 1 256 ? 57.464 -19.779 75.447 1.00 41.56 256 SER A O 1
ATOM 2039 N N . THR A 1 257 ? 58.359 -17.710 75.382 1.00 48.47 257 THR A N 1
ATOM 2040 C CA . THR A 1 257 ? 59.543 -17.939 74.541 1.00 48.47 257 THR A CA 1
ATOM 2041 C C . THR A 1 257 ? 60.245 -19.260 74.860 1.00 48.47 257 THR A C 1
ATOM 2043 O O . THR A 1 257 ? 60.656 -19.453 76.003 1.00 48.47 257 THR A O 1
ATOM 2046 N N . ASP A 1 258 ? 60.311 -20.165 73.882 1.00 42.88 258 ASP A N 1
ATOM 2047 C CA . ASP A 1 258 ? 61.521 -20.776 73.302 1.00 42.88 258 ASP A CA 1
ATOM 2048 C C . ASP A 1 258 ? 61.131 -22.037 72.485 1.00 42.88 258 ASP A C 1
ATOM 2050 O O . ASP A 1 258 ? 60.154 -22.712 72.790 1.00 42.88 258 ASP A O 1
ATOM 2054 N N . ASP A 1 259 ? 61.898 -22.322 71.428 1.00 39.09 259 ASP A N 1
ATOM 2055 C CA . ASP A 1 259 ? 61.890 -23.526 70.570 1.00 39.09 259 ASP A CA 1
ATOM 2056 C C . ASP A 1 259 ? 60.902 -23.667 69.382 1.00 39.09 259 ASP A C 1
ATOM 2058 O O . ASP A 1 259 ? 59.780 -24.162 69.445 1.00 39.09 259 ASP A O 1
ATOM 2062 N N . VAL A 1 260 ? 61.443 -23.265 68.224 1.00 46.00 260 VAL A N 1
ATOM 2063 C CA . VAL A 1 260 ? 61.476 -23.935 66.906 1.00 46.00 260 VAL A CA 1
ATOM 2064 C C . VAL A 1 260 ? 60.634 -25.212 66.722 1.00 46.00 260 VAL A C 1
ATOM 2066 O O . VAL A 1 260 ? 60.891 -26.251 67.322 1.00 46.00 260 VAL A O 1
ATOM 2069 N N . GLY A 1 261 ? 59.773 -25.192 65.698 1.00 36.78 261 GLY A N 1
ATOM 2070 C CA . GLY A 1 261 ? 59.213 -26.406 65.099 1.00 36.78 261 GLY A CA 1
ATOM 2071 C C . GLY A 1 261 ? 58.346 -26.133 63.871 1.00 36.78 261 GLY A C 1
ATOM 2072 O O . GLY A 1 261 ? 57.126 -26.052 63.964 1.00 36.78 261 GLY A O 1
ATOM 2073 N N . THR A 1 262 ? 58.971 -25.983 62.703 1.00 39.38 262 THR A N 1
ATOM 2074 C CA . THR A 1 262 ? 58.309 -25.912 61.391 1.00 39.38 262 THR A CA 1
ATOM 2075 C C . THR A 1 262 ? 57.553 -27.218 61.112 1.00 39.38 262 THR A C 1
ATOM 2077 O O . THR A 1 262 ? 58.185 -28.249 60.903 1.00 39.38 262 THR A O 1
ATOM 2080 N N . PHE A 1 263 ? 56.214 -27.194 61.095 1.00 40.06 263 PHE A N 1
ATOM 2081 C CA . PHE A 1 263 ? 55.410 -28.356 60.693 1.00 40.06 263 PHE A CA 1
ATOM 2082 C C . PHE A 1 263 ? 55.014 -28.274 59.213 1.00 40.06 263 PHE A C 1
ATOM 2084 O O . PHE A 1 263 ? 54.269 -27.400 58.771 1.00 40.06 263 PHE A O 1
ATOM 2091 N N . GLU A 1 264 ? 55.584 -29.211 58.466 1.00 34.56 264 GLU A N 1
ATOM 2092 C CA . GLU A 1 264 ? 55.507 -29.435 57.028 1.00 34.56 264 GLU A CA 1
ATOM 2093 C C . GLU A 1 264 ? 54.186 -30.140 56.645 1.00 34.56 264 GLU A C 1
ATOM 2095 O O . GLU A 1 264 ? 53.775 -31.114 57.278 1.00 34.56 264 GLU A O 1
ATOM 2100 N N . TYR A 1 265 ? 53.502 -29.655 55.601 1.00 35.34 265 TYR A N 1
ATOM 2101 C CA . TYR A 1 265 ? 52.270 -30.257 55.075 1.00 35.34 265 TYR A CA 1
ATOM 2102 C C . TYR A 1 265 ? 52.586 -31.498 54.227 1.00 35.34 265 TYR A C 1
ATOM 2104 O O . TYR A 1 265 ? 53.206 -31.393 53.170 1.00 35.34 265 TYR A O 1
ATOM 2112 N N . ARG A 1 266 ? 52.085 -32.671 54.636 1.00 33.75 266 ARG A N 1
ATOM 2113 C CA . ARG A 1 266 ? 52.151 -33.916 53.854 1.00 33.75 266 ARG A CA 1
ATOM 2114 C C . ARG A 1 266 ? 50.758 -34.288 53.337 1.00 33.75 266 ARG A C 1
ATOM 2116 O O . ARG A 1 266 ? 49.912 -34.743 54.100 1.00 33.75 266 ARG A O 1
ATOM 2123 N N . ASN A 1 267 ? 50.534 -34.118 52.033 1.00 36.69 267 ASN A N 1
ATOM 2124 C CA . ASN A 1 267 ? 49.373 -34.660 51.321 1.00 36.69 267 ASN A CA 1
ATOM 2125 C C . ASN A 1 267 ? 49.686 -36.085 50.848 1.00 36.69 267 ASN A C 1
ATOM 2127 O O . ASN A 1 267 ? 50.681 -36.303 50.160 1.00 36.69 267 ASN A O 1
ATOM 2131 N N . THR A 1 268 ? 48.820 -37.047 51.168 1.00 37.03 268 THR A N 1
ATOM 2132 C CA . THR A 1 268 ? 48.879 -38.403 50.604 1.00 37.03 268 THR A CA 1
ATOM 2133 C C . THR A 1 268 ? 47.487 -38.899 50.229 1.00 37.03 268 THR A C 1
ATOM 2135 O O . THR A 1 268 ? 46.519 -38.588 50.916 1.00 37.03 268 THR A O 1
ATOM 2138 N N . ALA A 1 269 ? 47.473 -39.719 49.173 1.00 35.94 269 ALA A N 1
ATOM 2139 C CA . ALA A 1 269 ? 46.408 -40.590 48.670 1.00 35.94 269 ALA A CA 1
ATOM 2140 C C . ALA A 1 269 ? 45.479 -40.041 47.566 1.00 35.94 269 ALA A C 1
ATOM 2142 O O . ALA A 1 269 ? 44.343 -39.653 47.811 1.00 35.94 269 ALA A O 1
ATOM 2143 N N . TYR A 1 270 ? 45.915 -40.203 46.310 1.00 32.59 270 TYR A N 1
ATOM 2144 C CA . TYR A 1 270 ? 45.165 -41.040 45.364 1.00 32.59 270 TYR A CA 1
ATOM 2145 C C . TYR A 1 270 ? 46.135 -41.686 44.361 1.00 32.59 270 TYR A C 1
ATOM 2147 O O . TYR A 1 270 ? 46.862 -40.993 43.654 1.00 32.59 270 TYR A O 1
ATOM 2155 N N . SER A 1 271 ? 46.176 -43.018 44.349 1.00 38.09 271 SER A N 1
ATOM 2156 C CA . SER A 1 271 ? 46.946 -43.855 43.426 1.00 38.09 271 SER A CA 1
ATOM 2157 C C . SER A 1 271 ? 46.002 -44.894 42.831 1.00 38.09 271 SER A C 1
ATOM 2159 O O . SER A 1 271 ? 45.347 -45.609 43.587 1.00 38.09 271 SER A O 1
ATOM 2161 N N . SER A 1 272 ? 45.960 -44.993 41.501 1.00 35.31 272 SER A N 1
ATOM 2162 C CA . SER A 1 272 ? 45.849 -46.280 40.805 1.00 35.31 272 SER A CA 1
ATOM 2163 C C . SER A 1 272 ? 46.288 -46.133 39.342 1.00 35.31 272 SER A C 1
ATOM 2165 O O . SER A 1 272 ? 45.733 -45.332 38.592 1.00 35.31 272 SER A O 1
ATOM 2167 N N . GLU A 1 273 ? 47.297 -46.920 38.984 1.00 39.19 273 GLU A N 1
ATOM 2168 C CA . GLU A 1 273 ? 47.969 -47.096 37.685 1.00 39.19 273 GLU A CA 1
ATOM 2169 C C . GLU A 1 273 ? 47.017 -47.689 36.617 1.00 39.19 273 GLU A C 1
ATOM 2171 O O . GLU A 1 273 ? 45.996 -48.274 36.973 1.00 39.19 273 GLU A O 1
ATOM 2176 N N . ARG A 1 274 ? 47.244 -47.608 35.292 1.00 36.41 274 ARG A N 1
ATOM 2177 C CA . ARG A 1 274 ? 48.262 -48.297 34.445 1.00 36.41 274 ARG A CA 1
ATOM 2178 C C . ARG A 1 274 ? 47.867 -48.079 32.945 1.00 36.41 274 ARG A C 1
ATOM 2180 O O . ARG A 1 274 ? 46.742 -47.637 32.723 1.00 36.41 274 ARG A O 1
ATOM 2187 N N . PRO A 1 275 ? 48.574 -48.593 31.909 1.00 43.47 275 PRO A N 1
ATOM 2188 C CA . PRO A 1 275 ? 50.006 -48.619 31.578 1.00 43.47 275 PRO A CA 1
ATOM 2189 C C . PRO A 1 275 ? 50.318 -47.953 30.206 1.00 43.47 275 PRO A C 1
ATOM 2191 O O . PRO A 1 275 ? 49.446 -47.699 29.380 1.00 43.47 275 PRO A O 1
ATOM 2194 N N . THR A 1 276 ? 51.606 -47.741 29.949 1.00 42.78 276 THR A N 1
ATOM 2195 C CA . THR A 1 276 ? 52.230 -47.311 28.686 1.00 42.78 276 THR A CA 1
ATOM 2196 C C . THR A 1 276 ? 52.377 -48.443 27.655 1.00 42.78 276 THR A C 1
ATOM 2198 O O . THR A 1 276 ? 52.663 -49.579 28.028 1.00 42.78 276 THR A O 1
ATOM 2201 N N . TYR A 1 277 ? 52.292 -48.118 26.355 1.00 37.94 277 TYR A N 1
ATOM 2202 C CA . TYR A 1 277 ? 53.094 -48.770 25.305 1.00 37.94 277 TYR A CA 1
ATOM 2203 C C . TYR A 1 277 ? 53.336 -47.840 24.101 1.00 37.94 277 TYR A C 1
ATOM 2205 O O . TYR A 1 277 ? 52.622 -46.863 23.896 1.00 37.94 277 TYR A O 1
ATOM 2213 N N . SER A 1 278 ? 54.410 -48.160 23.389 1.00 39.78 278 SER A N 1
ATOM 2214 C CA . SER A 1 278 ? 55.345 -47.335 22.625 1.00 39.78 278 SER A CA 1
ATOM 2215 C C . SER A 1 278 ? 54.856 -46.628 21.359 1.00 39.78 278 SER A C 1
ATOM 2217 O O . SER A 1 278 ? 53.970 -47.094 20.649 1.00 39.78 278 SER A O 1
ATOM 2219 N N . ALA A 1 279 ? 55.562 -45.539 21.046 1.00 42.28 279 ALA A N 1
ATOM 2220 C CA . ALA A 1 279 ? 55.720 -44.998 19.704 1.00 42.28 279 ALA A CA 1
ATOM 2221 C C . ALA A 1 279 ? 56.841 -45.741 18.959 1.00 42.28 279 ALA A C 1
ATOM 2223 O O . ALA A 1 279 ? 57.875 -46.014 19.565 1.00 42.28 279 ALA A O 1
ATOM 2224 N N . GLU A 1 280 ? 56.666 -45.978 17.661 1.00 45.03 280 GLU A N 1
ATOM 2225 C CA . GLU A 1 280 ? 57.753 -46.108 16.685 1.00 45.03 280 GLU A CA 1
ATOM 2226 C C . GLU A 1 280 ? 57.221 -45.732 15.286 1.00 45.03 280 GLU A C 1
ATOM 2228 O O . GLU A 1 280 ? 56.221 -46.293 14.849 1.00 45.03 280 GLU A O 1
ATOM 2233 N N . VAL A 1 281 ? 57.911 -44.751 14.679 1.00 41.44 281 VAL A N 1
ATOM 2234 C CA . VAL A 1 281 ? 58.063 -44.366 13.251 1.00 41.44 281 VAL A CA 1
ATOM 2235 C C . VAL A 1 281 ? 56.820 -44.212 12.368 1.00 41.44 281 VAL A C 1
ATOM 2237 O O . VAL A 1 281 ? 56.238 -45.223 11.926 1.00 41.44 281 VAL A O 1
#

Foldseek 3Di:
DVVVVVVVVVVVPPDDDPPPPQPPQFWKKWDDPQFFIWIADSVNDIDGDPDLDDDPDDDFVVVQVVSCVVCVPQQFDGKAWAPAWDWDAQTQGSPPRHTGRDIDTTTMMGGHHPPPDPPPVPQDPQKDKDKFFAWAAPVVQVVVLQVVLVVVQWGWQDKDFADHPDDRTGGMMMTMTHHADPVGDPRDDPPVCVVVVVVVVVVVVVVVVVVVVVVVVVVVVVVVVVVVVVVVVVVVVVVVVVVVVVVVVVVVPPDDDDDDDDDDDDDDDDDDDDDDDDDDD

Sequence (281 aa):
MACLRVILLLYVLGCAFGTSVKKSSIPMVAFHCGYRSKFVNDSGFWETDRSTHSRCVFEAEDIRKYCQKVYPYAHVDKVKLYHQKVTLADWFHIADNKSTPEKYSVKPYLCMSGQQDVQITHVPEKCELFDLQGCKSEIELLRDTQLGCRKIHGEVYSHKAKVPCGHGKFNATTYVCCPKTPRGLIKPVETGSAEALELERSLHKIKDNVIQFIKEYWKFMLLMLAIVVGVALGYLALRCERRDGFEQVAKDAGGSTDDVGTFEYRNTAYSSERPTYSAEV

Organism: Steinernema carpocapsae (NCBI:txid34508)

Radius of gyration: 39.79 Å; chains: 1; bounding box: 98×76×105 Å